Protein AF-A0A382WZ34-F1 (afdb_monomer_lite)

Organism: NCBI:txid408172

Radius of gyration: 30.24 Å; chains: 1; bounding box: 90×41×84 Å

pLDDT: mean 78.18, std 21.58, range [33.09, 97.75]

Secondary structure (DSSP, 8-state):
-HHHHHHHEETTEEPTTHHHHHHHHHHHHHHSGGGEEEHHHHHHHHHHTHHHHHHHHS----HHHHHHHHHHHB-STTEEE-SSHHHHHHHTT-STT-TTHHHHHHHHHHTTHHHIIIIIHHHHHHHHHHHHHHHHHH-HHHHHHHHHHHHHHHHHHS-HHHHHHTT--HHHHHHHHHHTTTSHHHHHHHHHHHHHS-----------------------S----------------TTTTSGGGSS--------

Structure (mmCIF, N/CA/C/O backbone):
data_AF-A0A382WZ34-F1
#
_entry.id   AF-A0A382WZ34-F1
#
loop_
_atom_site.group_PDB
_atom_site.id
_atom_site.type_symbol
_atom_site.label_atom_id
_atom_site.label_alt_id
_atom_site.label_comp_id
_atom_site.label_asym_id
_atom_site.label_entity_id
_atom_site.label_seq_id
_atom_site.pdbx_PDB_ins_code
_atom_site.Cartn_x
_atom_site.Cartn_y
_atom_site.Cartn_z
_atom_site.occupancy
_atom_site.B_iso_or_equiv
_atom_site.auth_seq_id
_atom_site.auth_comp_id
_atom_site.auth_asym_id
_atom_site.auth_atom_id
_atom_site.pdbx_PDB_model_num
ATOM 1 N N . ALA A 1 1 ? 8.277 16.993 -13.063 1.00 56.09 1 ALA A N 1
ATOM 2 C CA . ALA A 1 1 ? 8.976 15.915 -13.810 1.00 56.09 1 ALA A CA 1
ATOM 3 C C . ALA A 1 1 ? 10.419 15.639 -13.338 1.00 56.09 1 ALA A C 1
ATOM 5 O O . ALA A 1 1 ? 10.740 14.483 -13.099 1.00 56.09 1 ALA A O 1
ATOM 6 N N . LEU A 1 2 ? 11.274 16.654 -13.133 1.00 66.88 2 LEU A N 1
ATOM 7 C CA . LEU A 1 2 ? 12.707 16.453 -12.827 1.00 66.88 2 LEU A CA 1
ATOM 8 C C . LEU A 1 2 ? 13.030 15.771 -11.481 1.00 66.88 2 LEU A C 1
ATOM 10 O O . LEU A 1 2 ? 14.000 15.025 -11.417 1.00 66.88 2 LEU A O 1
ATOM 14 N N . ILE A 1 3 ? 12.252 16.006 -10.416 1.00 77.00 3 ILE A N 1
ATOM 15 C CA . ILE A 1 3 ? 12.569 15.468 -9.076 1.00 77.00 3 ILE A CA 1
ATOM 16 C C . ILE A 1 3 ? 12.360 13.951 -9.022 1.00 77.00 3 ILE A C 1
ATOM 18 O O . ILE A 1 3 ? 13.294 13.227 -8.699 1.00 77.00 3 ILE A O 1
ATOM 22 N N . LEU A 1 4 ? 11.179 13.467 -9.423 1.00 78.19 4 LEU A N 1
ATOM 23 C CA . LEU A 1 4 ? 10.891 12.032 -9.502 1.00 78.19 4 LEU A CA 1
ATOM 24 C C . LEU A 1 4 ? 11.877 11.293 -10.416 1.00 78.19 4 LEU A C 1
ATOM 26 O O . LEU A 1 4 ? 12.356 10.213 -10.088 1.00 78.19 4 LEU A O 1
ATOM 30 N N . GLN A 1 5 ? 12.228 11.895 -11.553 1.00 83.06 5 GLN A N 1
ATOM 31 C CA . GLN A 1 5 ? 13.215 11.304 -12.448 1.00 83.06 5 GLN A CA 1
ATOM 32 C C . GLN A 1 5 ? 14.586 11.189 -11.771 1.00 83.06 5 GLN A C 1
ATOM 34 O O . GLN A 1 5 ? 15.194 10.132 -11.842 1.00 83.06 5 GLN A O 1
ATOM 39 N N . ARG A 1 6 ? 15.058 12.231 -11.075 1.00 86.31 6 ARG A N 1
ATOM 40 C CA . ARG A 1 6 ? 16.334 12.203 -10.333 1.00 86.31 6 ARG A CA 1
ATOM 41 C C . ARG A 1 6 ? 16.322 11.261 -9.134 1.00 86.31 6 ARG A C 1
ATOM 43 O O . ARG A 1 6 ? 17.384 10.833 -8.691 1.00 86.31 6 ARG A O 1
ATOM 50 N N . LEU A 1 7 ? 15.148 10.963 -8.586 1.00 88.00 7 LEU A N 1
ATOM 51 C CA . LEU A 1 7 ? 14.992 9.984 -7.519 1.00 88.00 7 LEU A CA 1
ATOM 52 C C . LEU A 1 7 ? 15.287 8.574 -8.048 1.00 88.00 7 LEU A C 1
ATOM 54 O O . LEU A 1 7 ? 16.108 7.869 -7.466 1.00 88.00 7 LEU A O 1
ATOM 58 N N . LEU A 1 8 ? 14.695 8.220 -9.191 1.00 91.44 8 LEU A N 1
ATOM 59 C CA . LEU A 1 8 ? 14.727 6.867 -9.758 1.00 91.44 8 LEU A CA 1
ATOM 60 C C . LEU A 1 8 ? 15.892 6.620 -10.730 1.00 91.44 8 LEU A C 1
ATOM 62 O O . LEU A 1 8 ? 16.314 5.480 -10.916 1.00 91.44 8 LEU A O 1
ATOM 66 N N . LYS A 1 9 ? 16.402 7.673 -11.374 1.00 91.88 9 LYS A N 1
ATOM 67 C CA . LYS A 1 9 ? 17.366 7.601 -12.478 1.00 91.88 9 LYS A CA 1
ATOM 68 C C . LYS A 1 9 ? 18.618 8.423 -12.191 1.00 91.88 9 LYS A C 1
ATOM 70 O O . LYS A 1 9 ? 18.562 9.433 -11.487 1.00 91.88 9 LYS A O 1
ATOM 75 N N . ASP A 1 10 ? 19.727 7.993 -12.780 1.00 88.75 10 ASP A N 1
ATOM 76 C CA . ASP A 1 10 ? 20.961 8.760 -12.915 1.00 88.75 10 ASP A CA 1
ATOM 77 C C . ASP A 1 10 ? 21.264 8.945 -14.412 1.00 88.75 10 ASP A C 1
ATOM 79 O O . ASP A 1 10 ? 21.555 7.997 -15.148 1.00 88.75 10 ASP A O 1
ATOM 83 N N . GLY A 1 11 ? 21.059 10.171 -14.899 1.00 85.88 11 GLY A N 1
ATOM 84 C CA . GLY A 1 11 ? 21.022 10.465 -16.331 1.00 85.88 11 GLY A CA 1
ATOM 85 C C . GLY A 1 11 ? 19.940 9.650 -17.072 1.00 85.88 11 GLY A C 1
ATOM 86 O O . GLY A 1 11 ? 18.760 9.718 -16.701 1.00 85.88 11 GLY A O 1
ATOM 87 N N . PRO A 1 12 ? 20.291 8.912 -18.144 1.00 85.19 12 PRO A N 1
ATOM 88 C CA . PRO A 1 12 ? 19.337 8.089 -18.888 1.00 85.19 12 PRO A CA 1
ATOM 89 C C . PRO A 1 12 ? 19.004 6.756 -18.196 1.00 85.19 12 PRO A C 1
ATOM 91 O O . PRO A 1 12 ? 17.956 6.178 -18.497 1.00 85.19 12 PRO A O 1
ATOM 94 N N . ASN A 1 13 ? 19.844 6.293 -17.266 1.00 90.62 13 ASN A N 1
ATOM 95 C CA . ASN A 1 13 ? 19.775 4.953 -16.683 1.00 90.62 13 ASN A CA 1
ATOM 96 C C . ASN A 1 13 ? 19.047 4.955 -15.339 1.00 90.62 13 ASN A C 1
ATOM 98 O O . ASN A 1 13 ? 19.029 5.960 -14.630 1.00 90.62 13 ASN A O 1
ATOM 102 N N . TYR A 1 14 ? 18.451 3.825 -14.971 1.00 93.00 14 TYR A N 1
ATOM 103 C CA . TYR A 1 14 ? 17.882 3.650 -13.638 1.00 93.00 14 TYR A CA 1
ATOM 104 C C . TYR A 1 14 ? 18.981 3.422 -12.600 1.00 93.00 14 TYR A C 1
ATOM 106 O O . TYR A 1 14 ? 19.975 2.747 -12.865 1.00 93.00 14 TYR A O 1
ATOM 114 N N . LYS A 1 15 ? 18.786 3.985 -11.405 1.00 95.19 15 LYS A N 1
ATOM 115 C CA . LYS A 1 15 ? 19.541 3.560 -10.223 1.00 95.19 15 LYS A CA 1
ATOM 116 C C . LYS A 1 15 ? 19.136 2.124 -9.868 1.00 95.19 15 LYS A C 1
ATOM 118 O O . LYS A 1 15 ? 18.029 1.719 -10.229 1.00 95.19 15 LYS A O 1
ATOM 123 N N . PRO A 1 16 ? 19.958 1.382 -9.106 1.00 95.62 16 PRO A N 1
ATOM 124 C CA . PRO A 1 16 ? 19.538 0.098 -8.551 1.00 95.62 16 PRO A CA 1
ATOM 125 C C . PRO A 1 16 ? 18.189 0.226 -7.830 1.00 95.62 16 PRO A C 1
ATOM 127 O O . PRO A 1 16 ? 18.026 1.125 -6.998 1.00 95.62 16 PRO A O 1
ATOM 130 N N . GLY A 1 17 ? 17.224 -0.633 -8.164 1.00 95.25 17 GLY A N 1
ATOM 131 C CA . GLY A 1 17 ? 15.862 -0.620 -7.625 1.00 95.25 17 GLY A CA 1
ATOM 132 C C . GLY A 1 17 ? 14.986 0.540 -8.083 1.00 95.25 17 GLY A C 1
ATOM 133 O O . GLY A 1 17 ? 13.931 0.785 -7.494 1.00 95.25 17 GLY A O 1
ATOM 134 N N . GLY A 1 18 ? 15.413 1.295 -9.096 1.00 95.06 18 GLY A N 1
ATOM 135 C CA . GLY A 1 18 ? 14.671 2.431 -9.631 1.00 95.06 18 GLY A CA 1
ATOM 136 C C . GLY A 1 18 ? 13.429 2.021 -10.426 1.00 95.06 18 GLY A C 1
ATOM 137 O O . GLY A 1 18 ? 12.409 2.705 -10.331 1.00 95.06 18 GLY A O 1
ATOM 138 N N . LEU A 1 19 ? 13.474 0.908 -11.169 1.00 93.88 19 LEU A N 1
ATOM 139 C CA . LEU A 1 19 ? 12.293 0.374 -11.858 1.00 93.88 19 LEU A CA 1
ATOM 140 C C . LEU A 1 19 ? 11.350 -0.295 -10.860 1.00 93.88 19 LEU A C 1
ATOM 142 O O . LEU A 1 19 ? 10.141 -0.085 -10.935 1.00 93.88 19 LEU A O 1
ATOM 146 N N . HIS A 1 20 ? 11.896 -1.025 -9.886 1.00 95.06 20 HIS A N 1
ATOM 147 C CA . HIS A 1 20 ? 11.107 -1.620 -8.802 1.00 95.06 20 HIS A CA 1
ATOM 148 C C . HIS A 1 20 ? 10.366 -0.547 -7.986 1.00 95.06 20 HIS A C 1
ATOM 150 O O . HIS A 1 20 ? 9.156 -0.633 -7.766 1.00 95.06 20 HIS A O 1
ATOM 156 N N . SER A 1 21 ? 11.056 0.545 -7.646 1.00 94.88 21 SER A N 1
ATOM 157 C CA . SER A 1 21 ? 10.445 1.697 -6.972 1.00 94.88 21 SER A CA 1
ATOM 158 C C . SER A 1 21 ? 9.371 2.365 -7.837 1.00 94.88 21 SER A C 1
ATOM 160 O O . SER A 1 21 ? 8.323 2.740 -7.318 1.00 94.88 21 SER A O 1
ATOM 162 N N . LEU A 1 22 ? 9.584 2.480 -9.156 1.00 93.25 22 LEU A N 1
ATOM 163 C CA . LEU A 1 22 ? 8.565 2.990 -10.081 1.00 93.25 22 LEU A CA 1
ATOM 164 C C . LEU A 1 22 ? 7.312 2.107 -10.081 1.00 93.25 22 LEU A C 1
ATOM 166 O O . LEU A 1 22 ? 6.201 2.634 -10.067 1.00 93.25 22 LEU A O 1
ATOM 170 N N . ALA A 1 23 ? 7.478 0.784 -10.061 1.00 92.56 23 ALA A N 1
ATOM 171 C CA . ALA A 1 23 ? 6.361 -0.146 -9.976 1.00 92.56 23 ALA A CA 1
ATOM 172 C C . ALA A 1 23 ? 5.567 0.047 -8.680 1.00 92.56 23 ALA A C 1
ATOM 174 O O . ALA A 1 23 ? 4.348 0.156 -8.743 1.00 92.56 23 ALA A O 1
ATOM 175 N N . CYS A 1 24 ? 6.233 0.203 -7.535 1.00 93.56 24 CYS A N 1
ATOM 176 C CA . CYS A 1 24 ? 5.561 0.512 -6.269 1.00 93.56 24 CYS A CA 1
ATOM 177 C C . CYS A 1 24 ? 4.797 1.848 -6.332 1.00 93.56 24 CYS A C 1
ATOM 179 O O . CYS A 1 24 ? 3.682 1.966 -5.833 1.00 93.56 24 CYS A O 1
ATOM 181 N N . MET A 1 25 ? 5.332 2.863 -7.010 1.00 92.25 25 MET A N 1
ATOM 182 C CA . MET A 1 25 ? 4.613 4.131 -7.173 1.00 92.25 25 MET A CA 1
ATOM 183 C C . MET A 1 25 ? 3.370 3.991 -8.062 1.00 92.25 25 MET A C 1
ATOM 185 O O . MET A 1 25 ? 2.367 4.663 -7.823 1.00 92.25 25 MET A O 1
ATOM 189 N N . ILE A 1 26 ? 3.399 3.099 -9.056 1.00 90.69 26 ILE A N 1
ATOM 190 C CA . ILE A 1 26 ? 2.214 2.761 -9.856 1.00 90.69 26 ILE A CA 1
ATOM 191 C C . ILE A 1 26 ? 1.139 2.108 -8.971 1.00 90.69 26 ILE A C 1
ATOM 193 O O . ILE A 1 26 ? -0.022 2.494 -9.088 1.00 90.69 26 ILE A O 1
ATOM 197 N N . PHE A 1 27 ? 1.505 1.220 -8.033 1.00 89.56 27 PHE A N 1
ATOM 198 C CA . PHE A 1 27 ? 0.566 0.664 -7.042 1.00 89.56 27 PHE A CA 1
ATOM 199 C C . PHE A 1 27 ? -0.185 1.766 -6.300 1.00 89.56 27 PHE A C 1
ATOM 201 O O . PHE A 1 27 ? -1.415 1.792 -6.288 1.00 89.56 27 PHE A O 1
ATOM 208 N N . LEU A 1 28 ? 0.564 2.707 -5.723 1.00 90.44 28 LEU A N 1
ATOM 209 C CA . LEU A 1 28 ? -0.018 3.811 -4.967 1.00 90.44 28 LEU A CA 1
ATOM 210 C C . LEU A 1 28 ? -0.934 4.681 -5.836 1.00 90.44 28 LEU A C 1
ATOM 212 O O . LEU A 1 28 ? -1.983 5.112 -5.374 1.00 90.44 28 LEU A O 1
ATOM 216 N N . SER A 1 29 ? -0.542 4.943 -7.084 1.00 89.50 29 SER A N 1
ATOM 217 C CA . SER A 1 29 ? -1.283 5.802 -8.015 1.00 89.50 29 SER A CA 1
ATOM 218 C C . SER A 1 29 ? -2.589 5.181 -8.513 1.00 89.50 29 SER A C 1
ATOM 220 O O . SER A 1 29 ? -3.595 5.883 -8.637 1.00 89.50 29 SER A O 1
ATOM 222 N N . ASP A 1 30 ? -2.565 3.891 -8.843 1.00 87.81 30 ASP A N 1
ATOM 223 C CA . ASP A 1 30 ? -3.621 3.269 -9.647 1.00 87.81 30 ASP A CA 1
ATOM 224 C C . ASP A 1 30 ? -4.522 2.343 -8.829 1.00 87.81 30 ASP A C 1
ATOM 226 O O . ASP A 1 30 ? -5.675 2.131 -9.197 1.00 87.81 30 ASP A O 1
ATOM 230 N N . TYR A 1 31 ? -4.026 1.818 -7.704 1.00 88.00 31 TYR A N 1
ATOM 231 C CA . TYR A 1 31 ? -4.709 0.772 -6.940 1.00 88.00 31 TYR A CA 1
ATOM 232 C C . TYR A 1 31 ? -5.104 1.188 -5.522 1.00 88.00 31 TYR A C 1
ATOM 234 O O . TYR A 1 31 ? -5.834 0.434 -4.864 1.00 88.00 31 TYR A O 1
ATOM 242 N N . MET A 1 32 ? -4.659 2.363 -5.064 1.00 89.94 32 MET A N 1
ATOM 243 C CA . MET A 1 32 ? -5.012 2.931 -3.762 1.00 89.94 32 MET A CA 1
ATOM 244 C C . MET A 1 32 ? -5.884 4.177 -3.937 1.00 89.94 32 MET A C 1
ATOM 246 O O . MET A 1 32 ? -5.547 5.106 -4.673 1.00 89.94 32 MET A O 1
ATOM 250 N N . ARG A 1 33 ? -7.017 4.214 -3.231 1.00 87.12 33 ARG A N 1
ATOM 251 C CA . ARG A 1 33 ? -7.906 5.379 -3.176 1.00 87.12 33 ARG A CA 1
ATOM 252 C C . ARG A 1 33 ? -7.170 6.568 -2.574 1.00 87.12 33 ARG A C 1
ATOM 254 O O . ARG A 1 33 ? -6.338 6.415 -1.682 1.00 87.12 33 ARG A O 1
ATOM 261 N N . ASP A 1 34 ? -7.466 7.750 -3.103 1.00 84.31 34 ASP A N 1
ATOM 262 C CA . ASP A 1 34 ? -6.800 9.022 -2.787 1.00 84.31 34 ASP A CA 1
ATOM 263 C C . ASP A 1 34 ? -5.273 8.994 -2.924 1.00 84.31 34 ASP A C 1
ATOM 265 O O . ASP A 1 34 ? -4.591 9.899 -2.448 1.00 84.31 34 ASP A O 1
ATOM 269 N N . ARG A 1 35 ? -4.725 7.969 -3.593 1.00 88.31 35 ARG A N 1
ATOM 270 C CA . ARG A 1 35 ? -3.293 7.806 -3.843 1.00 88.31 35 ARG A CA 1
ATOM 271 C C . ARG A 1 35 ? -2.468 7.838 -2.545 1.00 88.31 35 ARG A C 1
ATOM 273 O O . ARG A 1 35 ? -1.367 8.395 -2.507 1.00 88.31 35 ARG A O 1
ATOM 280 N N . ARG A 1 36 ? -3.033 7.274 -1.468 1.00 89.06 36 ARG A N 1
ATOM 281 C CA . ARG A 1 36 ? -2.459 7.224 -0.114 1.00 89.06 36 ARG A CA 1
ATOM 282 C C . ARG A 1 36 ? -2.613 5.842 0.511 1.00 89.06 36 ARG A C 1
ATOM 284 O O . ARG A 1 36 ? -3.627 5.172 0.320 1.00 89.06 36 ARG A O 1
ATOM 291 N N . CYS A 1 37 ? -1.627 5.435 1.303 1.00 92.12 37 CYS A N 1
ATOM 292 C CA . CYS A 1 37 ? -1.703 4.213 2.101 1.00 92.12 37 CYS A CA 1
ATOM 293 C C . CYS A 1 37 ? -0.756 4.249 3.303 1.00 92.12 37 CYS A C 1
ATOM 295 O O . CYS A 1 37 ? 0.115 5.113 3.395 1.00 92.12 37 CYS A O 1
ATOM 297 N N . SER A 1 38 ? -0.896 3.296 4.220 1.00 93.69 38 SER A N 1
ATOM 298 C CA . SER A 1 38 ? 0.076 3.094 5.291 1.00 93.69 38 SER A CA 1
ATOM 299 C C . SER A 1 38 ? 1.439 2.696 4.714 1.00 93.69 38 SER A C 1
ATOM 301 O O . SER A 1 38 ? 1.531 1.970 3.718 1.00 93.69 38 SER A O 1
ATOM 303 N N . GLU A 1 39 ? 2.517 3.147 5.358 1.00 93.00 39 GLU A N 1
ATOM 304 C CA . GLU A 1 39 ? 3.878 2.757 4.973 1.00 93.00 39 GLU A CA 1
ATOM 305 C C . GLU A 1 39 ? 4.067 1.234 5.061 1.00 93.00 39 GLU A C 1
ATOM 307 O O . GLU A 1 39 ? 4.743 0.644 4.221 1.00 93.00 39 GLU A O 1
ATOM 312 N N . MET A 1 40 ? 3.429 0.582 6.042 1.00 93.62 40 MET A N 1
ATOM 313 C CA . MET A 1 40 ? 3.523 -0.869 6.228 1.00 93.62 40 MET A CA 1
ATOM 314 C C . MET A 1 40 ? 2.986 -1.642 5.025 1.00 93.62 40 MET A C 1
ATOM 316 O O . MET A 1 40 ? 3.653 -2.549 4.531 1.00 93.62 40 MET A O 1
ATOM 320 N N . LEU A 1 41 ? 1.804 -1.263 4.530 1.00 95.31 41 LEU A N 1
ATOM 321 C CA . LEU A 1 41 ? 1.203 -1.913 3.369 1.00 95.31 41 LEU A CA 1
ATOM 322 C C . LEU A 1 41 ? 2.045 -1.694 2.115 1.00 95.31 41 LEU A C 1
ATOM 324 O O . LEU A 1 41 ? 2.220 -2.607 1.316 1.00 95.31 41 LEU A O 1
ATOM 328 N N . TYR A 1 42 ? 2.607 -0.499 1.966 1.00 94.62 42 TYR A N 1
ATOM 329 C CA . TYR A 1 42 ? 3.456 -0.191 0.827 1.00 94.62 42 TYR A CA 1
ATOM 330 C C . TYR A 1 42 ? 4.774 -0.969 0.828 1.00 94.62 42 TYR A C 1
ATOM 332 O O . TYR A 1 42 ? 5.197 -1.457 -0.216 1.00 94.62 42 TYR A O 1
ATOM 340 N N . ARG A 1 43 ? 5.412 -1.115 1.996 1.00 94.88 43 ARG A N 1
ATOM 341 C CA . ARG A 1 43 ? 6.606 -1.958 2.157 1.00 94.88 43 ARG A CA 1
ATOM 342 C C . ARG A 1 43 ? 6.290 -3.418 1.870 1.00 94.88 43 ARG A C 1
ATOM 344 O O . ARG A 1 43 ? 6.976 -4.018 1.059 1.00 94.88 43 ARG A O 1
ATOM 351 N N . SER A 1 44 ? 5.207 -3.940 2.447 1.00 96.00 44 SER A N 1
ATOM 352 C CA . SER A 1 44 ? 4.787 -5.316 2.180 1.00 96.00 44 SER A CA 1
ATOM 353 C C . SER A 1 44 ? 4.534 -5.538 0.692 1.00 96.00 44 SER A C 1
ATOM 355 O O . SER A 1 44 ? 5.009 -6.519 0.143 1.00 96.00 44 SER A O 1
ATOM 357 N N . PHE A 1 45 ? 3.864 -4.606 0.008 1.00 94.81 45 PHE A N 1
ATOM 358 C CA . PHE A 1 45 ? 3.665 -4.696 -1.438 1.00 94.81 45 PHE A CA 1
ATOM 359 C C . PHE A 1 45 ? 4.987 -4.736 -2.215 1.00 94.81 45 PHE A C 1
ATOM 361 O O . PHE A 1 45 ? 5.139 -5.528 -3.142 1.00 94.81 45 PHE A O 1
ATOM 368 N N . ALA A 1 46 ? 5.942 -3.888 -1.836 1.00 95.19 46 ALA A N 1
ATOM 369 C CA . ALA A 1 46 ? 7.255 -3.833 -2.461 1.00 95.19 46 ALA A CA 1
ATOM 370 C C . ALA A 1 46 ? 8.016 -5.166 -2.339 1.00 95.19 46 ALA A C 1
ATOM 372 O O . ALA A 1 46 ? 8.713 -5.549 -3.282 1.00 95.19 46 ALA A O 1
ATOM 373 N N . ASP A 1 47 ? 7.848 -5.861 -1.214 1.00 95.50 47 ASP A N 1
ATOM 374 C CA . ASP A 1 47 ? 8.446 -7.171 -0.960 1.00 95.50 47 ASP A CA 1
ATOM 375 C C . ASP A 1 47 ? 7.723 -8.274 -1.764 1.00 95.50 47 ASP A C 1
ATOM 377 O O . ASP A 1 47 ? 8.375 -9.071 -2.434 1.00 95.50 47 ASP A O 1
ATOM 381 N N . GLU A 1 48 ? 6.382 -8.267 -1.811 1.00 94.19 48 GLU A N 1
ATOM 382 C CA . GLU A 1 48 ? 5.586 -9.268 -2.552 1.00 94.19 48 GLU A CA 1
ATOM 383 C C . GLU A 1 48 ? 5.878 -9.293 -4.061 1.00 94.19 48 GLU A C 1
ATOM 385 O O . GLU A 1 48 ? 5.824 -10.344 -4.701 1.00 94.19 48 GLU A O 1
ATOM 390 N N . ILE A 1 49 ? 6.183 -8.140 -4.665 1.00 92.94 49 ILE A N 1
ATOM 391 C CA . ILE A 1 49 ? 6.473 -8.082 -6.103 1.00 92.94 49 ILE A CA 1
ATOM 392 C C . ILE A 1 49 ? 7.918 -8.457 -6.450 1.00 92.94 49 ILE A C 1
ATOM 394 O O . ILE A 1 49 ? 8.213 -8.646 -7.630 1.00 92.94 49 ILE A O 1
ATOM 398 N N . GLU A 1 50 ? 8.829 -8.518 -5.473 1.00 93.56 50 GLU A N 1
ATOM 399 C CA . GLU A 1 50 ? 10.277 -8.490 -5.710 1.00 93.56 50 GLU A CA 1
ATOM 400 C C . GLU A 1 50 ? 10.765 -9.623 -6.621 1.00 93.56 50 GLU A C 1
ATOM 402 O O . GLU A 1 50 ? 11.448 -9.355 -7.612 1.00 93.56 50 GLU A O 1
ATOM 407 N N . GLU A 1 51 ? 10.403 -10.871 -6.317 1.00 92.81 51 GLU A N 1
ATOM 408 C CA . GLU A 1 51 ? 10.901 -12.050 -7.038 1.00 92.81 51 GLU A CA 1
ATOM 409 C C . GLU A 1 51 ? 10.514 -12.012 -8.523 1.00 92.81 51 GLU A C 1
ATOM 411 O O . GLU A 1 51 ? 11.344 -12.182 -9.423 1.00 92.81 51 GLU A O 1
ATOM 416 N N . ASP A 1 52 ? 9.243 -11.731 -8.799 1.00 90.81 52 ASP A N 1
ATOM 417 C CA . ASP A 1 52 ? 8.747 -11.637 -10.164 1.00 90.81 52 ASP A CA 1
ATOM 418 C C . ASP A 1 52 ? 9.268 -10.398 -10.887 1.00 90.81 52 ASP A C 1
ATOM 420 O O . ASP A 1 52 ? 9.520 -10.453 -12.094 1.00 90.81 52 ASP A O 1
ATOM 424 N N . PHE A 1 53 ? 9.444 -9.287 -10.171 1.00 92.50 53 PHE A N 1
ATOM 425 C CA . PHE A 1 53 ? 9.984 -8.068 -10.756 1.00 92.50 53 PHE A CA 1
ATOM 426 C C . PHE A 1 53 ? 11.439 -8.272 -11.186 1.00 92.50 53 PHE A C 1
ATOM 428 O O . PHE A 1 53 ? 11.780 -7.952 -12.326 1.00 92.50 53 PHE A O 1
ATOM 435 N N . ALA A 1 54 ? 12.249 -8.926 -10.348 1.00 93.94 54 ALA A N 1
ATOM 436 C CA . ALA A 1 54 ? 13.615 -9.322 -10.680 1.00 93.94 54 ALA A CA 1
ATOM 437 C C . ALA A 1 54 ? 13.658 -10.228 -11.915 1.00 93.94 54 ALA A C 1
ATOM 439 O O . ALA A 1 54 ? 14.451 -10.005 -12.826 1.00 93.94 54 ALA A O 1
ATOM 440 N N . ARG A 1 55 ? 12.749 -11.203 -12.009 1.00 92.19 55 ARG A N 1
ATOM 441 C CA . ARG A 1 55 ? 12.676 -12.117 -13.157 1.00 92.19 55 ARG A CA 1
ATOM 442 C C . ARG A 1 55 ? 12.292 -11.426 -14.471 1.00 92.19 55 ARG A C 1
ATOM 444 O O . ARG A 1 55 ? 12.754 -11.841 -15.531 1.00 92.19 55 ARG A O 1
ATOM 451 N N . ILE A 1 56 ? 11.406 -10.429 -14.432 1.00 90.81 56 ILE A N 1
ATOM 452 C CA . ILE A 1 56 ? 10.842 -9.793 -15.639 1.00 90.81 56 ILE A CA 1
ATOM 453 C C . ILE A 1 56 ? 11.670 -8.586 -16.100 1.00 90.81 56 ILE A C 1
ATOM 455 O O . ILE A 1 56 ? 11.769 -8.339 -17.307 1.00 90.81 56 ILE A O 1
ATOM 459 N N . PHE A 1 57 ? 12.224 -7.826 -15.155 1.00 91.25 57 PHE A N 1
ATOM 460 C CA . PHE A 1 57 ? 12.872 -6.538 -15.406 1.00 91.25 57 PHE A CA 1
ATOM 461 C C . PHE A 1 57 ? 14.364 -6.510 -15.072 1.00 91.25 57 PHE A C 1
ATOM 463 O O . PHE A 1 57 ? 14.991 -5.491 -15.347 1.00 91.25 57 PHE A O 1
ATOM 470 N N . ASP A 1 58 ? 14.924 -7.592 -14.517 1.00 93.81 58 ASP A N 1
ATOM 471 C CA . ASP A 1 58 ? 16.314 -7.646 -14.035 1.00 93.81 58 ASP A CA 1
ATOM 472 C C . ASP A 1 58 ? 16.640 -6.501 -13.054 1.00 93.81 58 ASP A C 1
ATOM 474 O O . ASP A 1 58 ? 17.742 -5.960 -13.007 1.00 93.81 58 ASP A O 1
ATOM 478 N N . ASP A 1 59 ? 15.637 -6.100 -12.268 1.00 94.62 59 ASP A N 1
ATOM 479 C CA . ASP A 1 59 ? 15.755 -5.098 -11.213 1.00 94.62 59 ASP A CA 1
ATOM 480 C C . ASP A 1 59 ? 15.028 -5.592 -9.965 1.00 94.62 59 ASP A C 1
ATOM 482 O O . ASP A 1 59 ? 14.013 -6.280 -10.046 1.00 94.62 59 ASP A O 1
ATOM 486 N N . LYS A 1 60 ? 15.541 -5.238 -8.794 1.00 94.75 60 LYS A N 1
ATOM 487 C CA . LYS A 1 60 ? 14.988 -5.656 -7.502 1.00 94.75 60 LYS A CA 1
ATOM 488 C C . LYS A 1 60 ? 15.024 -4.508 -6.519 1.00 94.75 60 LYS A C 1
ATOM 490 O O . LYS A 1 60 ? 15.665 -3.490 -6.781 1.00 94.75 60 LYS A O 1
ATOM 495 N N . GLN A 1 61 ? 14.375 -4.669 -5.375 1.00 94.75 61 GLN A N 1
ATOM 496 C CA . GLN A 1 61 ? 14.356 -3.612 -4.380 1.00 94.75 61 GLN A CA 1
ATOM 497 C C . GLN A 1 61 ? 15.792 -3.227 -3.978 1.00 94.75 61 GLN A C 1
ATOM 499 O O . GLN A 1 61 ? 16.663 -4.063 -3.728 1.00 94.75 61 GLN A O 1
ATOM 504 N N . ASN A 1 62 ? 16.056 -1.922 -3.916 1.00 96.00 62 ASN A N 1
ATOM 505 C CA . ASN A 1 62 ? 17.289 -1.389 -3.354 1.00 96.00 62 ASN A CA 1
ATOM 506 C C . ASN A 1 62 ? 16.947 -0.522 -2.151 1.00 96.00 62 ASN A C 1
ATOM 508 O O . ASN A 1 62 ? 16.263 0.487 -2.293 1.00 96.00 62 ASN A O 1
ATOM 512 N N . HIS A 1 63 ? 17.480 -0.872 -0.982 1.00 92.50 63 HIS A N 1
ATOM 513 C CA . HIS A 1 63 ? 17.148 -0.201 0.274 1.00 92.50 63 HIS A CA 1
ATOM 514 C C . HIS A 1 63 ? 17.391 1.321 0.253 1.00 92.50 63 HIS A C 1
ATOM 516 O O . HIS A 1 63 ? 16.607 2.078 0.822 1.00 92.50 63 HIS A O 1
ATOM 522 N N . SER A 1 64 ? 18.456 1.796 -0.406 1.00 93.25 64 SER A N 1
ATOM 523 C CA . SER A 1 64 ? 18.764 3.232 -0.482 1.00 93.25 64 SER A CA 1
ATOM 524 C C . SER A 1 64 ? 17.757 3.970 -1.365 1.00 93.25 64 SER A C 1
ATOM 526 O O . SER A 1 64 ? 17.107 4.910 -0.908 1.00 93.25 64 SER A O 1
ATOM 528 N N . THR A 1 65 ? 17.575 3.505 -2.604 1.00 93.69 65 THR A N 1
ATOM 529 C CA . THR A 1 65 ? 16.627 4.097 -3.562 1.00 93.69 65 THR A CA 1
ATOM 530 C C . THR A 1 65 ? 15.198 4.045 -3.028 1.00 93.69 65 THR A C 1
ATOM 532 O O . THR A 1 65 ? 14.482 5.045 -3.067 1.00 93.69 65 THR A O 1
ATOM 535 N N . PHE A 1 66 ? 14.804 2.901 -2.467 1.00 93.06 66 PHE A N 1
ATOM 536 C CA . PHE A 1 66 ? 13.464 2.686 -1.948 1.00 93.06 66 PHE A CA 1
ATOM 537 C C . PHE A 1 66 ? 13.175 3.599 -0.754 1.00 93.06 66 PHE A C 1
ATOM 539 O O . PHE A 1 66 ? 12.153 4.274 -0.747 1.00 93.06 66 PHE A O 1
ATOM 546 N N . ASN A 1 67 ? 14.087 3.729 0.216 1.00 91.69 67 ASN A N 1
ATOM 547 C CA . ASN A 1 67 ? 13.859 4.633 1.348 1.00 91.69 67 ASN A CA 1
ATOM 548 C C . ASN A 1 67 ? 13.891 6.113 0.955 1.00 91.69 67 ASN A C 1
ATOM 550 O O . ASN A 1 67 ? 13.122 6.889 1.511 1.00 91.69 67 ASN A O 1
ATOM 554 N N . GLN A 1 68 ? 14.721 6.522 -0.011 1.00 90.75 68 GLN A N 1
ATOM 555 C CA . GLN A 1 68 ? 14.639 7.884 -0.558 1.00 90.75 68 GLN A CA 1
ATOM 556 C C . GLN A 1 68 ? 13.267 8.141 -1.189 1.00 90.75 68 GLN A C 1
ATOM 558 O O . GLN A 1 68 ? 12.721 9.235 -1.065 1.00 90.75 68 GLN A O 1
ATOM 563 N N . MET A 1 69 ? 12.704 7.126 -1.848 1.00 90.88 69 MET A N 1
ATOM 564 C CA . MET A 1 69 ? 11.367 7.197 -2.415 1.00 90.88 69 MET A CA 1
ATOM 565 C C . MET A 1 69 ? 10.284 7.237 -1.339 1.00 90.88 69 MET A C 1
ATOM 567 O O . MET A 1 69 ? 9.394 8.074 -1.444 1.00 90.88 69 MET A O 1
ATOM 571 N N . ILE A 1 70 ? 10.404 6.449 -0.268 1.00 90.62 70 ILE A N 1
ATOM 572 C CA . ILE A 1 70 ? 9.522 6.568 0.898 1.00 90.62 70 ILE A CA 1
ATOM 573 C C . ILE A 1 70 ? 9.581 7.985 1.451 1.00 90.62 70 ILE A C 1
ATOM 575 O O . ILE A 1 70 ? 8.536 8.599 1.539 1.00 90.62 70 ILE A O 1
ATOM 579 N N . VAL A 1 71 ? 10.765 8.547 1.715 1.00 89.00 71 VAL A N 1
ATOM 580 C CA . VAL A 1 71 ? 10.912 9.926 2.224 1.00 89.00 71 VAL A CA 1
ATOM 581 C C . VAL A 1 71 ? 10.255 10.950 1.298 1.00 89.00 71 VAL A C 1
ATOM 583 O O . VAL A 1 71 ? 9.659 11.915 1.763 1.00 89.00 71 VAL A O 1
ATOM 586 N N . TYR A 1 72 ? 10.343 10.741 -0.015 1.00 88.06 72 TYR A N 1
ATOM 587 C CA . TYR A 1 72 ? 9.681 11.595 -0.995 1.00 88.06 72 TYR A CA 1
ATOM 588 C C . TYR A 1 72 ? 8.146 11.477 -0.965 1.00 88.06 72 TYR A C 1
ATOM 590 O O . TYR A 1 72 ? 7.454 12.467 -1.200 1.00 88.06 72 TYR A O 1
ATOM 598 N N . LEU A 1 73 ? 7.622 10.280 -0.694 1.00 87.88 73 LEU A N 1
ATOM 599 C CA . LEU A 1 73 ? 6.191 10.000 -0.550 1.00 87.88 73 LEU A CA 1
ATOM 600 C C . LEU A 1 73 ? 5.676 10.181 0.885 1.00 87.88 73 LEU A C 1
ATOM 602 O O . LEU A 1 73 ? 4.476 10.083 1.122 1.00 87.88 73 LEU A O 1
ATOM 606 N N . SER A 1 74 ? 6.549 10.368 1.870 1.00 79.75 74 SER A N 1
ATOM 607 C CA . SER A 1 74 ? 6.151 10.458 3.268 1.00 79.75 74 SER A CA 1
ATOM 608 C C . SER A 1 74 ? 5.278 11.692 3.454 1.00 79.75 74 SER A C 1
ATOM 610 O O . SER A 1 74 ? 5.697 12.817 3.182 1.00 79.75 74 SER A O 1
ATOM 612 N N . GLY A 1 75 ? 4.044 11.461 3.903 1.00 68.06 75 GLY A N 1
ATOM 613 C CA . GLY A 1 75 ? 3.133 12.511 4.329 1.00 68.06 75 GLY A CA 1
ATOM 614 C C . GLY A 1 75 ? 3.234 12.735 5.836 1.00 68.06 75 GLY A C 1
ATOM 615 O O . GLY A 1 75 ? 4.298 12.617 6.441 1.00 68.06 75 GLY A O 1
ATOM 616 N N . GLU A 1 76 ? 2.101 13.035 6.464 1.00 65.31 76 GLU A N 1
ATOM 617 C CA . GLU A 1 76 ? 2.005 13.132 7.920 1.00 65.31 76 GLU A CA 1
ATOM 618 C C . GLU A 1 76 ? 1.952 11.739 8.575 1.00 65.31 76 GLU A C 1
ATOM 620 O O . GLU A 1 76 ? 1.111 10.898 8.234 1.00 65.31 76 GLU A O 1
ATOM 625 N N . GLY A 1 77 ? 2.830 11.507 9.556 1.00 75.25 77 GLY A N 1
ATOM 626 C CA . GLY A 1 77 ? 2.834 10.303 10.388 1.00 75.25 77 GLY A CA 1
ATOM 627 C C . GLY A 1 77 ? 3.282 9.039 9.647 1.00 75.25 77 GLY A C 1
ATOM 628 O O . GLY A 1 77 ? 4.325 9.016 9.007 1.00 75.25 77 GLY A O 1
ATOM 629 N N . THR A 1 78 ? 2.501 7.964 9.769 1.00 82.94 78 THR A N 1
ATOM 630 C CA . THR A 1 78 ? 2.791 6.620 9.223 1.00 82.94 78 THR A CA 1
ATOM 631 C C . THR A 1 78 ? 2.138 6.368 7.857 1.00 82.94 78 THR A C 1
ATOM 633 O O . THR A 1 78 ? 2.031 5.224 7.406 1.00 82.94 78 THR A O 1
ATOM 636 N N . THR A 1 79 ? 1.645 7.430 7.213 1.00 88.12 79 THR A N 1
ATOM 637 C CA . THR A 1 79 ? 0.972 7.384 5.910 1.00 88.12 79 THR A CA 1
ATOM 638 C C . THR A 1 79 ? 1.893 7.926 4.825 1.00 88.12 79 THR A C 1
ATOM 640 O O . THR A 1 79 ? 2.525 8.969 4.992 1.00 88.12 79 THR A O 1
ATOM 643 N N . ILE A 1 80 ? 1.902 7.263 3.675 1.00 90.25 80 ILE A N 1
ATOM 644 C CA . ILE A 1 80 ? 2.555 7.742 2.461 1.00 90.25 80 ILE A CA 1
ATOM 645 C C . ILE A 1 80 ? 1.516 8.202 1.429 1.00 90.25 80 ILE A C 1
ATOM 647 O O . ILE A 1 80 ? 0.372 7.740 1.418 1.00 90.25 80 ILE A O 1
ATOM 651 N N . GLY A 1 81 ? 1.914 9.126 0.563 1.00 88.56 81 GLY A N 1
ATOM 652 C CA . GLY A 1 81 ? 1.102 9.713 -0.496 1.00 88.56 81 GLY A CA 1
ATOM 653 C C . GLY A 1 81 ? 1.944 10.564 -1.440 1.00 88.56 81 GLY A C 1
ATOM 654 O O . GLY A 1 81 ? 3.062 10.954 -1.116 1.00 88.56 81 GLY A O 1
ATOM 655 N N . PHE A 1 82 ? 1.425 10.892 -2.621 1.00 85.69 82 PHE A N 1
ATOM 656 C CA . PHE A 1 82 ? 2.149 11.821 -3.491 1.00 85.69 82 PHE A CA 1
ATOM 657 C C . PHE A 1 82 ? 2.136 13.234 -2.894 1.00 85.69 82 PHE A C 1
ATOM 659 O O . PHE A 1 82 ? 1.059 13.744 -2.591 1.00 85.69 82 PHE A O 1
ATOM 666 N N . PRO A 1 83 ? 3.291 13.920 -2.796 1.00 77.94 83 PRO A N 1
ATOM 667 C CA . PRO A 1 83 ? 3.342 15.283 -2.261 1.00 77.94 83 PRO A CA 1
ATOM 668 C C . PRO A 1 83 ? 2.613 16.302 -3.154 1.00 77.94 83 PRO A C 1
ATOM 670 O O . PRO A 1 83 ? 2.232 17.375 -2.694 1.00 77.94 83 PRO A O 1
ATOM 673 N N . HIS A 1 84 ? 2.412 15.975 -4.437 1.00 74.44 84 HIS A N 1
ATOM 674 C CA . HIS A 1 84 ? 1.631 16.772 -5.382 1.00 74.44 84 HIS A CA 1
ATOM 675 C C . HIS A 1 84 ? 0.841 15.856 -6.326 1.00 74.44 84 HIS A C 1
ATOM 677 O O . HIS A 1 84 ? 1.433 14.953 -6.925 1.00 74.44 84 HIS A O 1
ATOM 683 N N . ASP A 1 85 ? -0.447 16.151 -6.545 1.00 68.50 85 ASP A N 1
ATOM 684 C CA . ASP A 1 85 ? -1.352 15.359 -7.404 1.00 68.50 85 ASP A CA 1
ATOM 685 C C . ASP A 1 85 ? -0.827 15.163 -8.828 1.00 68.50 85 ASP A C 1
ATOM 687 O O . ASP A 1 85 ? -0.990 14.101 -9.428 1.00 68.50 85 ASP A O 1
ATOM 691 N N . THR A 1 86 ? -0.087 16.156 -9.323 1.00 68.12 86 THR A N 1
ATOM 692 C CA . THR A 1 86 ? 0.542 16.133 -10.650 1.00 68.12 86 THR A CA 1
ATOM 693 C C . THR A 1 86 ? 1.457 14.927 -10.887 1.00 68.12 86 THR A C 1
ATOM 695 O O . THR A 1 86 ? 1.682 14.557 -12.037 1.00 68.12 86 THR A O 1
ATOM 698 N N . TRP A 1 87 ? 1.995 14.285 -9.843 1.00 75.44 87 TRP A N 1
ATOM 699 C CA . TRP A 1 87 ? 2.844 13.100 -10.004 1.00 75.44 87 TRP A CA 1
ATOM 700 C C . TRP A 1 87 ? 2.061 11.823 -10.231 1.00 75.44 87 TRP A C 1
ATOM 702 O O . TRP A 1 87 ? 2.459 11.017 -11.070 1.00 75.44 87 TRP A O 1
ATOM 712 N N . ALA A 1 88 ? 0.939 11.664 -9.543 1.00 69.12 88 ALA A N 1
ATOM 713 C CA . ALA A 1 88 ? 0.036 10.568 -9.834 1.00 69.12 88 ALA A CA 1
ATOM 714 C C . ALA A 1 88 ? -0.561 10.728 -11.239 1.00 69.12 88 ALA A C 1
ATOM 716 O O . ALA A 1 88 ? -0.614 9.760 -11.989 1.00 69.12 88 ALA A O 1
ATOM 717 N N . ASP A 1 89 ? -0.858 11.956 -11.676 1.00 75.50 89 ASP A N 1
ATOM 718 C CA . ASP A 1 89 ? -1.305 12.196 -13.053 1.00 75.50 89 ASP A CA 1
ATOM 719 C C . ASP A 1 89 ? -0.228 11.791 -14.078 1.00 75.50 89 ASP A C 1
ATOM 721 O O . ASP A 1 89 ? -0.536 11.165 -15.095 1.00 75.50 89 ASP A O 1
ATOM 725 N N . VAL A 1 90 ? 1.048 12.092 -13.800 1.00 72.00 90 VAL A N 1
ATOM 726 C CA . VAL A 1 90 ? 2.191 11.643 -14.615 1.00 72.00 90 VAL A CA 1
ATOM 727 C C . VAL A 1 90 ? 2.265 10.113 -14.660 1.00 72.00 90 VAL A C 1
ATOM 729 O O . VAL A 1 90 ? 2.434 9.550 -15.742 1.00 72.00 90 VAL A O 1
ATOM 732 N N . LEU A 1 91 ? 2.099 9.423 -13.530 1.00 79.00 91 LEU A N 1
ATOM 733 C CA . LEU A 1 91 ? 2.104 7.954 -13.473 1.00 79.00 91 LEU A CA 1
ATOM 734 C C . LEU A 1 91 ? 0.899 7.323 -14.189 1.00 79.00 91 LEU A C 1
ATOM 736 O O . LEU A 1 91 ? 1.025 6.266 -14.807 1.00 79.00 91 LEU A O 1
ATOM 740 N N . GLN A 1 92 ? -0.234 8.021 -14.225 1.00 74.19 92 GLN A N 1
ATOM 741 C CA . GLN A 1 92 ? -1.416 7.640 -15.003 1.00 74.19 92 GLN A CA 1
ATOM 742 C C . GLN A 1 92 ? -1.271 7.937 -16.508 1.00 74.19 92 GLN A C 1
ATOM 744 O O . GLN A 1 92 ? -2.153 7.614 -17.299 1.00 74.19 92 GLN A O 1
ATOM 749 N N . GLY A 1 93 ? -0.132 8.491 -16.941 1.00 67.88 93 GLY A N 1
ATOM 750 C CA . GLY A 1 93 ? 0.171 8.740 -18.353 1.00 67.88 93 GLY A CA 1
ATOM 751 C C . GLY A 1 93 ? -0.247 10.124 -18.856 1.00 67.88 93 GLY A C 1
ATOM 752 O O . GLY A 1 93 ? -0.214 10.367 -20.068 1.00 67.88 93 GLY A O 1
ATOM 753 N N . THR A 1 94 ? -0.593 11.039 -17.948 1.00 66.81 94 THR A N 1
ATOM 754 C CA . THR A 1 94 ? -0.929 12.432 -18.261 1.00 66.81 94 THR A CA 1
ATOM 755 C C . THR A 1 94 ? 0.339 13.233 -18.574 1.00 66.81 94 THR A C 1
ATOM 757 O O . THR A 1 94 ? 1.375 13.092 -17.923 1.00 66.81 94 THR A O 1
ATOM 760 N N . GLY A 1 95 ? 0.263 14.098 -19.590 1.00 66.94 95 GLY A N 1
ATOM 761 C CA . GLY A 1 95 ? 1.359 14.970 -20.024 1.00 66.94 95 GLY A CA 1
ATOM 762 C C . GLY A 1 95 ? 2.036 14.512 -21.321 1.00 66.94 95 GLY A C 1
ATOM 763 O O . GLY A 1 95 ? 2.422 13.355 -21.478 1.00 66.94 95 GLY A O 1
ATOM 764 N N . ARG A 1 96 ? 2.204 15.451 -22.268 1.00 64.19 96 ARG A N 1
ATOM 765 C CA . ARG A 1 96 ? 2.749 15.181 -23.616 1.00 64.19 96 ARG A CA 1
ATOM 766 C C . ARG A 1 96 ? 4.206 14.688 -23.609 1.00 64.19 96 ARG A C 1
ATOM 768 O O . ARG A 1 96 ? 4.570 13.925 -24.491 1.00 64.19 96 ARG A O 1
ATOM 775 N N . ASN A 1 97 ? 4.997 15.061 -22.597 1.00 73.62 97 ASN A N 1
ATOM 776 C CA . ASN A 1 97 ? 6.436 14.768 -22.502 1.00 73.62 97 ASN A CA 1
ATOM 777 C C . ASN A 1 97 ? 6.796 14.012 -21.208 1.00 73.62 97 ASN A C 1
ATOM 779 O O . ASN A 1 97 ? 7.732 14.395 -20.509 1.00 73.62 97 ASN A O 1
ATOM 783 N N . ASN A 1 98 ? 6.027 12.984 -20.834 1.00 80.00 98 ASN A N 1
ATOM 784 C CA . ASN A 1 98 ? 6.348 12.176 -19.654 1.00 80.00 98 ASN A CA 1
ATOM 785 C C . ASN A 1 98 ? 7.581 11.277 -19.924 1.00 80.00 98 ASN A C 1
ATOM 787 O O . ASN A 1 98 ? 7.469 10.338 -20.718 1.00 80.00 98 ASN A O 1
ATOM 791 N N . PRO A 1 99 ? 8.728 11.505 -19.246 1.00 80.75 99 PRO A N 1
ATOM 792 C CA . PRO A 1 99 ? 9.965 10.759 -19.489 1.00 80.75 99 PRO A CA 1
ATOM 793 C C . PRO A 1 99 ? 9.917 9.298 -19.016 1.00 80.75 99 PRO A C 1
ATOM 795 O O . PRO A 1 99 ? 10.822 8.540 -19.342 1.00 80.75 99 PRO A O 1
ATOM 798 N N . LEU A 1 100 ? 8.894 8.909 -18.248 1.00 86.75 100 LEU A N 1
ATOM 799 C CA . LEU A 1 100 ? 8.706 7.556 -17.714 1.00 86.75 100 LEU A CA 1
ATOM 800 C C . LEU A 1 100 ? 7.610 6.780 -18.460 1.00 86.75 100 LEU A C 1
ATOM 802 O O . LEU A 1 100 ? 7.320 5.642 -18.110 1.00 86.75 100 LEU A O 1
ATOM 806 N N . ARG A 1 101 ? 6.962 7.381 -19.472 1.00 87.38 101 ARG A N 1
ATOM 807 C CA . ARG A 1 101 ? 5.759 6.819 -20.114 1.00 87.38 101 ARG A CA 1
ATOM 808 C C . ARG A 1 101 ? 5.976 5.407 -20.659 1.00 87.38 101 ARG A C 1
ATOM 810 O O . ARG A 1 101 ? 5.127 4.549 -20.444 1.00 87.38 101 ARG A O 1
ATOM 817 N N . ALA A 1 102 ? 7.085 5.185 -21.365 1.00 88.19 102 ALA A N 1
ATOM 818 C CA . ALA A 1 102 ? 7.397 3.887 -21.959 1.00 88.19 102 ALA A CA 1
ATOM 819 C C . ALA A 1 102 ? 7.605 2.809 -20.881 1.00 88.19 102 ALA A C 1
ATOM 821 O O . ALA A 1 102 ? 7.063 1.709 -20.993 1.00 88.19 102 ALA A O 1
ATOM 822 N N . ASP A 1 103 ? 8.318 3.151 -19.807 1.00 89.12 103 ASP A N 1
ATOM 823 C CA . ASP A 1 103 ? 8.586 2.246 -18.689 1.00 89.12 103 ASP A CA 1
ATOM 824 C C . ASP A 1 103 ? 7.302 1.929 -17.910 1.00 89.12 103 ASP A C 1
ATOM 826 O O . ASP A 1 103 ? 7.014 0.764 -17.656 1.00 89.12 103 ASP A O 1
ATOM 830 N N . ILE A 1 104 ? 6.459 2.933 -17.632 1.00 89.19 104 ILE A N 1
ATOM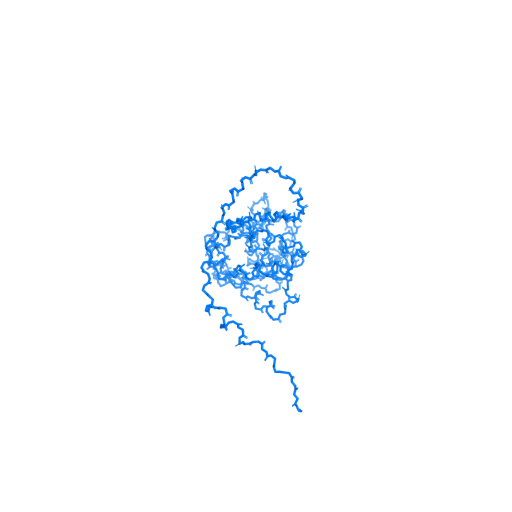 831 C CA . ILE A 1 104 ? 5.142 2.750 -16.995 1.00 89.19 104 ILE A CA 1
ATOM 832 C C . ILE A 1 104 ? 4.268 1.799 -17.817 1.00 89.19 104 ILE A C 1
ATOM 834 O O . ILE A 1 104 ? 3.685 0.866 -17.269 1.00 89.19 104 ILE A O 1
ATOM 838 N N . GLN A 1 105 ? 4.171 2.018 -19.132 1.00 88.00 105 GLN A N 1
ATOM 839 C CA . GLN A 1 105 ? 3.386 1.149 -20.012 1.00 88.00 105 GLN A CA 1
ATOM 840 C C . GLN A 1 105 ? 3.938 -0.276 -20.031 1.00 88.00 105 GLN A C 1
ATOM 842 O O . GLN A 1 105 ? 3.169 -1.232 -20.000 1.00 88.00 105 GLN A O 1
ATOM 847 N N . THR A 1 106 ? 5.263 -0.424 -20.038 1.00 89.69 106 THR A N 1
ATOM 848 C CA . THR A 1 106 ? 5.913 -1.736 -20.013 1.00 89.69 106 THR A CA 1
ATOM 849 C C . THR A 1 106 ? 5.664 -2.458 -18.690 1.00 89.69 106 THR A C 1
ATOM 851 O O . THR A 1 106 ? 5.367 -3.651 -18.713 1.00 89.69 106 THR A O 1
ATOM 854 N N . ILE A 1 107 ? 5.731 -1.751 -17.555 1.00 89.38 107 ILE A N 1
ATOM 855 C CA . ILE A 1 107 ? 5.389 -2.292 -16.233 1.00 89.38 107 ILE A CA 1
ATOM 856 C C . ILE A 1 107 ? 3.937 -2.758 -16.228 1.00 89.38 107 ILE A C 1
ATOM 858 O O . ILE A 1 107 ? 3.696 -3.928 -15.970 1.00 89.38 107 ILE A O 1
ATOM 862 N N . LYS A 1 108 ? 2.979 -1.913 -16.613 1.00 86.62 108 LYS A N 1
ATOM 863 C CA . LYS A 1 108 ? 1.555 -2.294 -16.647 1.00 86.62 108 LYS A CA 1
ATOM 864 C C . LYS A 1 108 ? 1.28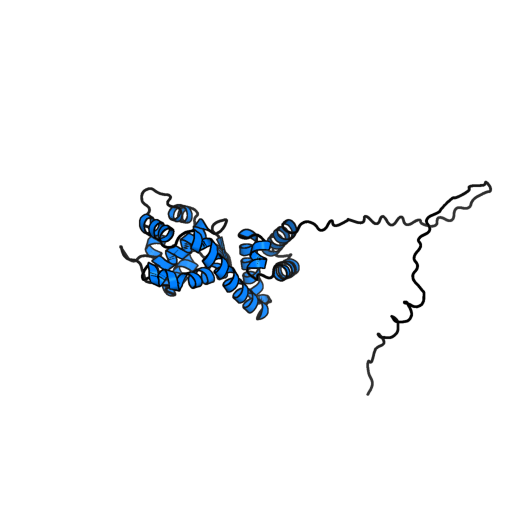0 -3.496 -17.560 1.00 86.62 108 LYS A C 1
ATOM 866 O O . LYS A 1 108 ? 0.527 -4.394 -17.201 1.00 86.62 108 LYS A O 1
ATOM 871 N N . LEU A 1 109 ? 1.934 -3.550 -18.723 1.00 85.62 109 LEU A N 1
ATOM 872 C CA . LEU A 1 109 ? 1.767 -4.638 -19.690 1.00 85.62 109 LEU A CA 1
ATOM 873 C C . LEU A 1 109 ? 2.369 -5.963 -19.197 1.00 85.62 109 LEU A C 1
ATOM 875 O O . LEU A 1 109 ? 1.710 -7.000 -19.247 1.00 85.62 109 LEU A O 1
ATOM 879 N N . LYS A 1 110 ? 3.641 -5.952 -18.779 1.00 80.44 110 LYS A N 1
ATOM 880 C CA . LYS A 1 110 ? 4.377 -7.175 -18.411 1.00 80.44 110 LYS A CA 1
ATOM 881 C C . LYS A 1 110 ? 4.062 -7.643 -16.992 1.00 80.44 110 LYS A C 1
ATOM 883 O O . LYS A 1 110 ? 4.130 -8.835 -16.715 1.00 80.44 110 LYS A O 1
ATOM 888 N N . PHE A 1 111 ? 3.706 -6.715 -16.114 1.00 73.62 111 PHE A N 1
ATOM 889 C CA . PHE A 1 111 ? 3.328 -6.935 -14.720 1.00 73.62 111 PHE A CA 1
ATOM 890 C C . PHE A 1 111 ? 1.795 -6.899 -14.566 1.00 73.62 111 PHE A C 1
ATOM 892 O O . PHE A 1 111 ? 1.275 -6.303 -13.630 1.00 73.62 111 PHE A O 1
ATOM 899 N N . ALA A 1 112 ? 1.112 -7.508 -15.549 1.00 62.84 112 ALA A N 1
ATOM 900 C CA . ALA A 1 112 ? -0.324 -7.492 -15.837 1.00 62.84 112 ALA A CA 1
ATOM 901 C C . ALA A 1 112 ? -1.247 -7.101 -14.668 1.00 62.84 112 ALA A C 1
ATOM 903 O O . ALA A 1 112 ? -1.233 -7.757 -13.622 1.00 62.84 112 ALA A O 1
ATOM 904 N N . ASP A 1 113 ? -2.142 -6.135 -14.921 1.00 62.88 113 ASP A N 1
ATOM 905 C CA . ASP A 1 113 ? -3.114 -5.576 -13.961 1.00 62.88 113 ASP A CA 1
ATOM 906 C C . ASP A 1 113 ? -3.828 -6.643 -13.112 1.00 62.88 113 ASP A C 1
ATOM 908 O O . ASP A 1 113 ? -4.018 -6.482 -11.907 1.00 62.88 113 ASP A O 1
ATOM 912 N N . LYS A 1 114 ? -4.147 -7.798 -13.712 1.00 65.00 114 LYS A N 1
ATOM 913 C CA . LYS A 1 114 ? -4.821 -8.892 -13.007 1.00 65.00 114 LYS A CA 1
ATOM 914 C C . LYS A 1 114 ? -3.970 -9.510 -11.893 1.00 65.00 114 LYS A C 1
ATOM 916 O O . LYS A 1 114 ? -4.490 -9.761 -10.816 1.00 65.00 114 LYS A O 1
ATOM 921 N N . LYS A 1 115 ? -2.668 -9.738 -12.104 1.00 78.94 115 LYS A N 1
ATOM 922 C CA . LYS A 1 115 ? -1.784 -10.282 -11.051 1.00 78.94 115 LYS A CA 1
ATOM 923 C C . LYS A 1 115 ? -1.527 -9.239 -9.959 1.00 78.94 115 LYS A C 1
ATOM 925 O O . LYS A 1 115 ? -1.421 -9.586 -8.785 1.00 78.94 115 LYS A O 1
ATOM 930 N N . TYR A 1 116 ? -1.494 -7.970 -10.356 1.00 76.69 116 TYR A N 1
ATOM 931 C CA . TYR A 1 116 ? -1.371 -6.827 -9.463 1.00 76.69 116 TYR A CA 1
ATOM 932 C C . TYR A 1 116 ? -2.471 -6.803 -8.401 1.00 76.69 116 TYR A C 1
ATOM 934 O O . TYR A 1 116 ? -2.187 -6.772 -7.203 1.00 76.69 116 TYR A O 1
ATOM 942 N N . GLU A 1 117 ? -3.724 -6.872 -8.846 1.00 75.81 117 GLU A N 1
ATOM 943 C CA . GLU A 1 117 ? -4.884 -6.789 -7.965 1.00 75.81 117 GLU A CA 1
ATOM 944 C C . GLU A 1 117 ? -5.250 -8.134 -7.322 1.00 75.81 117 GLU A C 1
ATOM 946 O O . GLU A 1 117 ? -5.562 -8.178 -6.129 1.00 75.81 117 GLU A O 1
ATOM 951 N N . ASP A 1 118 ? -5.181 -9.243 -8.067 1.00 80.56 118 ASP A N 1
ATOM 952 C CA . ASP A 1 118 ? -5.631 -10.543 -7.561 1.00 80.56 118 ASP A CA 1
ATOM 953 C C . ASP A 1 118 ? -4.629 -11.236 -6.642 1.00 80.56 118 ASP A C 1
ATOM 955 O O . ASP A 1 118 ? -5.053 -12.065 -5.836 1.00 80.56 118 ASP A O 1
ATOM 959 N N . VAL A 1 119 ? -3.337 -10.921 -6.763 1.00 88.75 119 VAL A N 1
ATOM 960 C CA . VAL A 1 119 ? -2.262 -11.622 -6.050 1.00 88.75 119 VAL A CA 1
ATOM 961 C C . VAL A 1 119 ? -1.508 -10.654 -5.148 1.00 88.75 119 VAL A C 1
ATOM 963 O O . VAL A 1 119 ? -1.730 -10.667 -3.939 1.00 88.75 119 VAL A O 1
ATOM 966 N N . TYR A 1 120 ? -0.695 -9.757 -5.713 1.00 90.50 120 TYR A N 1
ATOM 967 C CA . TYR A 1 120 ? 0.246 -8.957 -4.920 1.00 90.50 120 TYR A CA 1
ATOM 968 C C . TYR A 1 120 ? -0.448 -8.022 -3.935 1.00 90.50 120 TYR A C 1
ATOM 970 O O . TYR A 1 120 ? -0.089 -7.979 -2.764 1.00 90.50 120 TYR A O 1
ATOM 978 N N . LYS A 1 121 ? -1.489 -7.307 -4.375 1.00 89.94 121 LYS A N 1
ATOM 979 C CA . LYS A 1 121 ? -2.257 -6.407 -3.506 1.00 89.94 121 LYS A CA 1
ATOM 980 C C . LYS A 1 121 ? -2.877 -7.152 -2.318 1.00 89.94 121 LYS A C 1
ATOM 982 O O . LYS A 1 121 ? -2.869 -6.634 -1.205 1.00 89.94 121 LYS A O 1
ATOM 987 N N . LYS A 1 122 ? -3.389 -8.365 -2.541 1.00 92.00 122 LYS A N 1
ATOM 988 C CA . LYS A 1 122 ? -4.014 -9.199 -1.502 1.00 92.00 122 LYS A CA 1
ATOM 989 C C . LYS A 1 122 ? -2.982 -9.793 -0.544 1.00 92.00 122 LYS A C 1
ATOM 991 O O . LYS A 1 122 ? -3.170 -9.699 0.663 1.00 92.00 122 LYS A O 1
ATOM 996 N N . GLN A 1 123 ? -1.881 -10.333 -1.062 1.00 93.75 123 GLN A N 1
ATOM 997 C CA . GLN A 1 123 ? -0.789 -10.865 -0.237 1.00 93.75 123 GLN A CA 1
ATOM 998 C C . GLN A 1 123 ? -0.139 -9.770 0.613 1.00 93.75 123 GLN A C 1
ATOM 1000 O O . GLN A 1 123 ? 0.088 -9.969 1.805 1.00 93.75 123 GLN A O 1
ATOM 1005 N N . ALA A 1 124 ? 0.037 -8.576 0.042 1.00 95.19 124 ALA A N 1
ATOM 1006 C CA . ALA A 1 124 ? 0.562 -7.422 0.758 1.00 95.19 124 ALA A CA 1
ATOM 1007 C C . ALA A 1 124 ? -0.322 -7.018 1.945 1.00 95.19 124 ALA A C 1
ATOM 1009 O O . ALA A 1 124 ? 0.190 -6.572 2.968 1.00 95.19 124 ALA A O 1
ATOM 1010 N N . VAL A 1 125 ? -1.648 -7.178 1.841 1.00 96.19 125 VAL A N 1
ATOM 1011 C CA . VAL A 1 125 ? -2.555 -6.947 2.976 1.00 96.19 125 VAL A CA 1
ATOM 1012 C C . VAL A 1 125 ? -2.273 -7.939 4.096 1.00 96.19 125 VAL A C 1
ATOM 1014 O O . VAL A 1 125 ? -2.123 -7.503 5.234 1.00 96.19 125 VAL A O 1
ATOM 1017 N N . THR A 1 126 ? -2.156 -9.232 3.790 1.00 95.25 126 THR A N 1
ATOM 1018 C CA . THR A 1 126 ? -1.873 -10.268 4.794 1.00 95.25 126 THR A CA 1
ATOM 1019 C C . THR A 1 126 ? -0.520 -10.029 5.474 1.00 95.25 126 THR A C 1
ATOM 1021 O O . THR A 1 126 ? -0.467 -9.904 6.697 1.00 95.25 126 THR A O 1
ATOM 1024 N N . GLY A 1 127 ? 0.559 -9.844 4.703 1.00 94.75 127 GLY A N 1
ATOM 1025 C CA . GLY A 1 127 ? 1.899 -9.604 5.257 1.00 94.75 127 GLY A CA 1
ATOM 1026 C C . GLY A 1 127 ? 1.988 -8.326 6.102 1.00 94.75 127 GLY A C 1
ATOM 1027 O O . GLY A 1 127 ? 2.562 -8.315 7.201 1.00 94.75 127 GLY A O 1
ATOM 1028 N N . ALA A 1 128 ? 1.360 -7.243 5.637 1.00 96.88 128 ALA A N 1
ATOM 1029 C CA . ALA A 1 128 ? 1.309 -5.987 6.376 1.00 96.88 128 ALA A CA 1
ATOM 1030 C C . ALA A 1 128 ? 0.432 -6.070 7.631 1.00 96.88 128 ALA A C 1
ATOM 1032 O O . ALA A 1 128 ? 0.763 -5.434 8.638 1.00 96.88 128 ALA A O 1
ATOM 1033 N N . TRP A 1 129 ? -0.667 -6.826 7.591 1.00 97.75 129 TRP A N 1
ATOM 1034 C CA . TRP A 1 129 ? -1.552 -7.031 8.734 1.00 97.75 129 TRP A CA 1
ATOM 1035 C C . TRP A 1 129 ? -0.842 -7.797 9.847 1.00 97.75 129 TRP A C 1
ATOM 1037 O O . TRP A 1 129 ? -0.737 -7.281 10.961 1.00 97.75 129 TRP A O 1
ATOM 1047 N N . ASP A 1 130 ? -0.253 -8.950 9.530 1.00 96.56 130 ASP A N 1
ATOM 1048 C CA . ASP A 1 130 ? 0.460 -9.787 10.500 1.00 96.56 130 ASP A CA 1
ATOM 1049 C C . ASP A 1 130 ? 1.601 -9.019 11.174 1.00 96.56 130 ASP A C 1
ATOM 1051 O O . ASP A 1 130 ? 1.775 -9.048 12.398 1.00 96.56 130 ASP A O 1
ATOM 1055 N N . THR A 1 131 ? 2.352 -8.250 10.381 1.00 96.44 131 THR A N 1
ATOM 1056 C CA . THR A 1 131 ? 3.434 -7.406 10.896 1.00 96.44 131 THR A CA 1
ATOM 1057 C C . THR A 1 131 ? 2.899 -6.296 11.799 1.00 96.44 131 THR A C 1
ATOM 1059 O O . THR A 1 131 ? 3.457 -6.052 12.874 1.00 96.44 131 THR A O 1
ATOM 1062 N N . THR A 1 132 ? 1.818 -5.627 11.391 1.00 96.75 132 THR A N 1
ATOM 1063 C CA . THR A 1 132 ? 1.166 -4.564 12.172 1.00 96.75 132 THR A CA 1
ATOM 1064 C C . THR A 1 132 ? 0.660 -5.085 13.514 1.00 96.75 132 THR A C 1
ATOM 1066 O O . THR A 1 132 ? 0.988 -4.510 14.552 1.00 96.75 132 THR A O 1
ATOM 1069 N N . VAL A 1 133 ? -0.073 -6.201 13.518 1.00 97.06 133 VAL A N 1
ATOM 1070 C CA . VAL A 1 133 ? -0.611 -6.827 14.734 1.00 97.06 133 VAL A CA 1
ATOM 1071 C C . VAL A 1 133 ? 0.517 -7.294 15.650 1.00 97.06 133 VAL A C 1
ATOM 1073 O O . VAL A 1 133 ? 0.500 -7.011 16.848 1.00 97.06 133 VAL A O 1
ATOM 1076 N N . SER A 1 134 ? 1.550 -7.940 15.097 1.00 97.38 134 SER A N 1
ATOM 1077 C CA . SER A 1 134 ? 2.719 -8.379 15.868 1.00 97.38 134 SER A CA 1
ATOM 1078 C C . SER A 1 134 ? 3.411 -7.214 16.581 1.00 97.38 134 SER A C 1
ATOM 1080 O O . SER A 1 134 ? 3.785 -7.329 17.750 1.00 97.38 134 SER A O 1
ATOM 1082 N N . ARG A 1 135 ? 3.575 -6.071 15.902 1.00 96.06 135 ARG A N 1
ATOM 1083 C CA . ARG A 1 135 ? 4.168 -4.859 16.492 1.00 96.06 135 ARG A CA 1
ATOM 1084 C C . ARG A 1 135 ? 3.256 -4.239 17.543 1.00 96.06 135 ARG A C 1
ATOM 1086 O O . ARG A 1 135 ? 3.722 -3.956 18.645 1.00 96.06 135 ARG A O 1
ATOM 1093 N N . TYR A 1 136 ? 1.971 -4.101 17.231 1.00 96.56 136 TYR A N 1
ATOM 1094 C CA . TYR A 1 136 ? 0.973 -3.563 18.148 1.00 96.56 136 TYR A CA 1
ATOM 1095 C C . TYR A 1 136 ? 0.923 -4.346 19.462 1.00 96.56 136 TYR A C 1
ATOM 1097 O O . TYR A 1 136 ? 1.057 -3.759 20.533 1.00 96.56 136 TYR A O 1
ATOM 1105 N N . ASN A 1 137 ? 0.871 -5.677 19.391 1.00 96.06 137 ASN A N 1
ATOM 1106 C CA . ASN A 1 137 ? 0.836 -6.536 20.575 1.00 96.06 137 ASN A CA 1
ATOM 1107 C C . ASN A 1 137 ? 2.125 -6.467 21.411 1.00 96.06 137 ASN A C 1
ATOM 1109 O O . ASN A 1 137 ? 2.084 -6.674 22.622 1.00 96.06 137 ASN A O 1
ATOM 1113 N N . LYS A 1 138 ? 3.274 -6.150 20.798 1.00 96.81 138 LYS A N 1
ATOM 1114 C CA . LYS A 1 138 ? 4.538 -5.941 21.525 1.00 96.81 138 LYS A CA 1
ATOM 1115 C C . LYS A 1 138 ? 4.569 -4.614 22.278 1.00 96.81 138 LYS A C 1
ATOM 1117 O O . LYS A 1 138 ? 5.171 -4.547 23.348 1.00 96.81 138 LYS A O 1
ATOM 1122 N N . ASN A 1 139 ? 3.989 -3.552 21.719 1.00 95.69 139 ASN A N 1
ATOM 1123 C CA . ASN A 1 139 ? 3.943 -2.242 22.365 1.00 95.69 139 ASN A CA 1
ATOM 1124 C C . ASN A 1 139 ? 2.745 -1.412 21.886 1.00 95.69 139 ASN A C 1
ATOM 1126 O O . ASN A 1 139 ? 2.860 -0.582 20.983 1.00 95.69 139 ASN A O 1
ATOM 1130 N N . ILE A 1 140 ? 1.613 -1.608 22.561 1.00 93.62 140 ILE A N 1
ATOM 1131 C CA . ILE A 1 140 ? 0.324 -1.005 22.208 1.00 93.62 140 ILE A CA 1
ATOM 1132 C C . ILE A 1 140 ? 0.402 0.524 22.156 1.00 93.62 140 ILE A C 1
ATOM 1134 O O . ILE A 1 140 ? -0.112 1.137 21.226 1.00 93.62 140 ILE A O 1
ATOM 1138 N N . ILE A 1 141 ? 1.066 1.151 23.132 1.00 90.75 141 ILE A N 1
ATOM 1139 C CA . ILE A 1 141 ? 1.121 2.616 23.245 1.00 90.75 141 ILE A CA 1
ATOM 1140 C C . ILE A 1 141 ? 1.912 3.214 22.081 1.00 90.75 141 ILE A C 1
ATOM 1142 O O . ILE A 1 141 ? 1.467 4.179 21.464 1.00 90.75 141 ILE A O 1
ATOM 1146 N N . ARG A 1 142 ? 3.080 2.637 21.776 1.00 91.75 142 ARG A N 1
ATOM 1147 C CA . ARG A 1 142 ? 3.973 3.138 20.724 1.00 91.75 142 ARG A CA 1
ATOM 1148 C C . ARG A 1 142 ? 3.407 2.904 19.326 1.00 91.75 142 ARG A C 1
ATOM 1150 O O . ARG A 1 142 ? 3.543 3.760 18.461 1.00 91.75 142 ARG A O 1
ATOM 1157 N N . GLU A 1 143 ? 2.817 1.737 19.098 1.00 93.94 143 GLU A N 1
ATOM 1158 C CA . GLU A 1 143 ? 2.416 1.293 17.760 1.00 93.94 143 GLU A CA 1
ATOM 1159 C C . GLU A 1 143 ? 0.947 1.613 17.446 1.00 93.94 143 GLU A C 1
ATOM 1161 O O . GLU A 1 143 ? 0.475 1.317 16.349 1.00 93.94 143 GLU A O 1
ATOM 1166 N N . LYS A 1 144 ? 0.223 2.257 18.372 1.00 93.81 144 LYS A N 1
ATOM 1167 C CA . LYS A 1 144 ? -1.170 2.691 18.196 1.00 93.81 144 LYS A CA 1
ATOM 1168 C C . LYS A 1 144 ? -1.387 3.452 16.887 1.00 93.81 144 LYS A C 1
ATOM 1170 O O . LYS A 1 144 ? -2.277 3.099 16.120 1.00 93.81 144 LYS A O 1
ATOM 1175 N N . ASP A 1 145 ? -0.585 4.480 16.621 1.00 91.94 145 ASP A N 1
ATOM 1176 C CA . ASP A 1 145 ? -0.792 5.345 15.452 1.00 91.94 145 ASP A CA 1
ATOM 1177 C C . ASP A 1 145 ? -0.483 4.607 14.140 1.00 91.94 145 ASP A C 1
ATOM 1179 O O . ASP A 1 145 ? -1.152 4.811 13.126 1.00 91.94 145 ASP A O 1
ATOM 1183 N N . ALA A 1 146 ? 0.497 3.698 14.159 1.00 92.69 146 ALA A N 1
ATOM 1184 C CA . ALA A 1 146 ? 0.795 2.819 13.031 1.00 92.69 146 ALA A CA 1
ATOM 1185 C C . ALA A 1 146 ? -0.358 1.841 12.765 1.00 92.69 146 ALA A C 1
ATOM 1187 O O . ALA A 1 146 ? -0.780 1.690 11.618 1.00 92.69 146 ALA A O 1
ATOM 1188 N N . PHE A 1 147 ? -0.910 1.238 13.823 1.00 96.31 147 PHE A N 1
ATOM 1189 C CA . PHE A 1 147 ? -2.069 0.358 13.733 1.00 96.31 147 PHE A CA 1
ATOM 1190 C C . PHE A 1 147 ? -3.283 1.099 13.164 1.00 96.31 147 PHE A C 1
ATOM 1192 O O . PHE A 1 147 ? -3.838 0.680 12.154 1.00 96.31 147 PHE A O 1
ATOM 1199 N N . LEU A 1 148 ? -3.662 2.243 13.740 1.00 95.38 148 LEU A N 1
ATOM 1200 C CA . LEU A 1 148 ? -4.826 3.010 13.282 1.00 95.38 148 LEU A CA 1
ATOM 1201 C C . LEU A 1 148 ?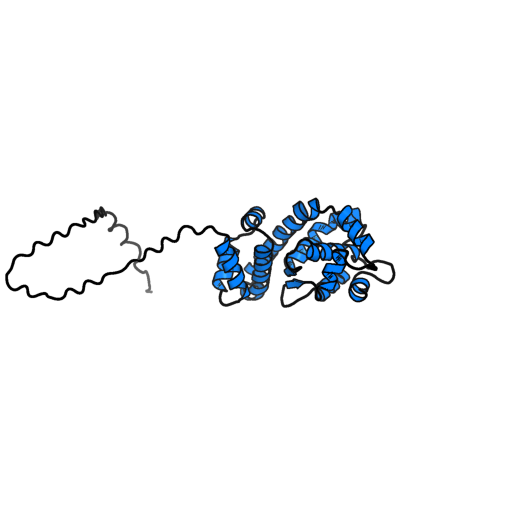 -4.674 3.501 11.835 1.00 95.38 148 LEU A C 1
ATOM 1203 O O . LEU A 1 148 ? -5.643 3.470 11.083 1.00 95.38 148 LEU A O 1
ATOM 1207 N N . SER A 1 149 ? -3.467 3.891 11.416 1.00 94.25 149 SER A N 1
ATOM 1208 C CA . SER A 1 149 ? -3.160 4.242 10.020 1.00 94.25 149 SER A CA 1
ATOM 1209 C C . SER A 1 149 ? -3.316 3.059 9.059 1.00 94.25 149 SER A C 1
ATOM 1211 O O . SER A 1 149 ? -3.891 3.195 7.973 1.00 94.25 149 SER A O 1
ATOM 1213 N N . MET A 1 150 ? -2.863 1.869 9.469 1.00 95.81 150 MET A N 1
ATOM 1214 C CA . MET A 1 150 ? -3.077 0.637 8.711 1.00 95.81 150 MET A CA 1
ATOM 1215 C C . MET A 1 150 ? -4.573 0.340 8.567 1.00 95.81 150 MET A C 1
ATOM 1217 O O . MET A 1 150 ? -5.057 0.121 7.460 1.00 95.81 150 MET A O 1
ATOM 1221 N N . VAL A 1 151 ? -5.324 0.401 9.664 1.00 96.50 151 VAL A N 1
ATOM 1222 C CA . VAL A 1 151 ? -6.767 0.132 9.673 1.00 96.50 151 VAL A CA 1
ATOM 1223 C C . VAL A 1 151 ? -7.548 1.160 8.845 1.00 96.50 151 VAL A C 1
ATOM 1225 O O . VAL A 1 151 ? -8.443 0.789 8.081 1.00 96.50 151 VAL A O 1
ATOM 1228 N N . ASP A 1 152 ? -7.196 2.443 8.927 1.00 95.00 152 ASP A N 1
ATOM 1229 C CA . ASP A 1 152 ? -7.776 3.495 8.084 1.00 95.00 152 ASP A CA 1
ATOM 1230 C C . ASP A 1 152 ? -7.514 3.227 6.602 1.00 95.00 152 ASP A C 1
ATOM 1232 O O . ASP A 1 152 ? -8.443 3.278 5.798 1.00 95.00 152 ASP A O 1
ATOM 1236 N N . THR A 1 153 ? -6.291 2.820 6.253 1.00 94.69 153 THR A N 1
ATOM 1237 C CA . THR A 1 153 ? -5.942 2.418 4.885 1.00 94.69 153 THR A CA 1
ATOM 1238 C C . THR A 1 153 ? -6.777 1.226 4.416 1.00 94.69 153 THR A C 1
ATOM 1240 O O . THR A 1 153 ? -7.322 1.260 3.312 1.00 94.69 153 THR A O 1
ATOM 1243 N N . LEU A 1 154 ? -6.905 0.178 5.234 1.00 95.69 154 LEU A N 1
ATOM 1244 C CA . LEU A 1 154 ? -7.636 -1.034 4.866 1.00 95.69 154 LEU A CA 1
ATOM 1245 C C . LEU A 1 154 ? -9.135 -0.768 4.688 1.00 95.69 154 LEU A C 1
ATOM 1247 O O . LEU A 1 154 ? -9.689 -1.075 3.635 1.00 95.69 154 LEU A O 1
ATOM 1251 N N . THR A 1 155 ? -9.780 -0.131 5.668 1.00 94.69 155 THR A N 1
ATOM 1252 C CA . THR A 1 155 ? -11.225 0.180 5.609 1.00 94.69 155 THR A CA 1
ATOM 1253 C C . THR A 1 155 ? -11.589 1.151 4.493 1.00 94.69 155 THR A C 1
ATOM 1255 O O . THR A 1 155 ? -12.740 1.193 4.059 1.00 94.69 155 THR A O 1
ATOM 1258 N N . TYR A 1 156 ? -10.631 1.954 4.031 1.00 92.75 156 TYR A N 1
ATOM 1259 C CA . TYR A 1 156 ? -10.856 2.874 2.930 1.00 92.75 156 TYR A CA 1
ATOM 1260 C C . TYR A 1 156 ? -10.684 2.222 1.558 1.00 92.75 156 TYR A C 1
ATOM 1262 O O . TYR A 1 156 ? -11.374 2.603 0.617 1.00 92.75 156 TYR A O 1
ATOM 1270 N N . ASN A 1 157 ? -9.795 1.235 1.431 1.00 91.81 157 ASN A N 1
ATOM 1271 C CA . ASN A 1 157 ? -9.448 0.627 0.145 1.00 91.81 157 ASN A CA 1
ATOM 1272 C C . ASN A 1 157 ? -10.182 -0.690 -0.146 1.00 91.81 157 ASN A C 1
ATOM 1274 O O . ASN A 1 157 ? -10.347 -1.030 -1.318 1.00 91.81 157 ASN A O 1
ATOM 1278 N N . TYR A 1 158 ? -10.652 -1.399 0.882 1.00 92.31 158 TYR A N 1
ATOM 1279 C CA . TYR A 1 158 ? -11.222 -2.744 0.776 1.00 92.31 158 TYR A CA 1
ATOM 1280 C C . TYR A 1 158 ? -12.587 -2.836 1.459 1.00 92.31 158 TYR A C 1
ATOM 1282 O O . TYR A 1 158 ? -12.898 -2.068 2.371 1.00 92.31 158 TYR A O 1
ATOM 1290 N N . THR A 1 159 ? -13.412 -3.792 1.027 1.00 92.62 159 THR A N 1
ATOM 1291 C CA . THR A 1 159 ? -14.635 -4.137 1.763 1.00 92.62 159 THR A CA 1
ATOM 1292 C C . THR A 1 159 ? -14.284 -4.966 2.999 1.00 92.62 159 THR A C 1
ATOM 1294 O O . THR A 1 159 ? -13.291 -5.694 2.991 1.00 92.62 159 THR A O 1
ATOM 1297 N N . LEU A 1 160 ? -15.100 -4.903 4.058 1.00 93.94 160 LEU A N 1
ATOM 1298 C CA . LEU A 1 160 ? -14.852 -5.705 5.266 1.00 93.94 160 LEU A CA 1
ATOM 1299 C C . LEU A 1 160 ? -14.839 -7.212 4.967 1.00 93.94 160 LEU A C 1
ATOM 1301 O O . LEU A 1 160 ? -13.981 -7.918 5.479 1.00 93.94 160 LEU A O 1
ATOM 1305 N N . SER A 1 161 ? -15.722 -7.685 4.080 1.00 92.94 161 SER A N 1
ATOM 1306 C CA . SER A 1 161 ? -15.764 -9.100 3.686 1.00 92.94 161 SER A CA 1
ATOM 1307 C C . SER A 1 161 ? -14.488 -9.546 2.967 1.00 92.94 161 SER A C 1
ATOM 1309 O O . SER A 1 161 ? -14.046 -10.679 3.145 1.00 92.94 161 SER A O 1
ATOM 1311 N N . ASP A 1 162 ? -13.881 -8.676 2.155 1.00 93.31 162 ASP A N 1
ATOM 1312 C CA . ASP A 1 162 ? -12.610 -9.001 1.504 1.00 93.31 162 ASP A CA 1
ATOM 1313 C C . ASP A 1 162 ? -11.466 -9.033 2.515 1.00 93.31 162 ASP A C 1
ATOM 1315 O O . ASP A 1 162 ? -10.629 -9.926 2.448 1.00 93.31 162 ASP A O 1
ATOM 1319 N N . LEU A 1 163 ? -11.458 -8.114 3.484 1.00 95.56 163 LEU A N 1
ATOM 1320 C CA . LEU A 1 163 ? -10.470 -8.104 4.565 1.00 95.56 163 LEU A CA 1
ATOM 1321 C C . LEU A 1 163 ? -10.539 -9.386 5.410 1.00 95.56 163 LEU A C 1
ATOM 1323 O O . LEU A 1 163 ? -9.507 -10.010 5.645 1.00 95.56 163 LEU A O 1
ATOM 1327 N N . GLU A 1 164 ? -11.738 -9.837 5.784 1.00 95.19 164 GLU A N 1
ATOM 1328 C CA . GLU A 1 164 ? -11.931 -11.091 6.529 1.00 95.19 164 GLU A CA 1
ATOM 1329 C C . GLU A 1 164 ? -11.392 -12.307 5.760 1.00 95.19 164 GLU A C 1
ATOM 1331 O O . GLU A 1 164 ? -10.696 -13.147 6.329 1.00 95.19 164 GLU A O 1
ATOM 1336 N N . LYS A 1 165 ? -11.637 -12.383 4.443 1.00 95.19 165 LYS A N 1
ATOM 1337 C CA . LYS A 1 165 ? -11.090 -13.456 3.588 1.00 95.19 165 LYS A CA 1
ATOM 1338 C C . LYS A 1 165 ? -9.563 -13.443 3.514 1.00 95.19 165 LYS A C 1
ATOM 1340 O O . LYS A 1 165 ? -8.968 -14.483 3.247 1.00 95.19 165 LYS A O 1
ATOM 1345 N N . LEU A 1 166 ? -8.940 -12.284 3.719 1.00 95.19 166 LEU A N 1
ATOM 1346 C CA . LEU A 1 166 ? -7.485 -12.109 3.739 1.00 95.19 166 LEU A CA 1
ATOM 1347 C C . LEU A 1 166 ? -6.870 -12.349 5.127 1.00 95.19 166 LEU A C 1
ATOM 1349 O O . LEU A 1 166 ? -5.663 -12.163 5.288 1.00 95.19 166 LEU A O 1
ATOM 1353 N N . GLY A 1 167 ? -7.675 -12.767 6.111 1.00 94.19 167 GLY A N 1
ATOM 1354 C CA . GLY A 1 167 ? -7.227 -13.043 7.477 1.00 94.19 167 GLY A CA 1
ATOM 1355 C C . GLY A 1 167 ? -7.110 -11.801 8.362 1.00 94.19 167 GLY A C 1
ATOM 1356 O O . GLY A 1 167 ? -6.523 -11.871 9.439 1.00 94.19 167 GLY A O 1
ATOM 1357 N N . VAL A 1 168 ? -7.657 -10.662 7.931 1.00 97.12 168 VAL A N 1
ATOM 1358 C CA . VAL A 1 168 ? -7.675 -9.441 8.740 1.00 97.12 168 VAL A CA 1
ATOM 1359 C C . VAL A 1 168 ? -8.756 -9.552 9.811 1.00 97.12 168 VAL A C 1
ATOM 1361 O O . VAL A 1 168 ? -9.929 -9.777 9.507 1.00 97.12 168 VAL A O 1
ATOM 1364 N N . ASP A 1 169 ? -8.370 -9.344 11.069 1.00 96.81 169 ASP A N 1
ATOM 1365 C CA . ASP A 1 169 ? -9.294 -9.368 12.203 1.00 96.81 169 ASP A CA 1
ATOM 1366 C C . ASP A 1 169 ? -10.058 -8.037 12.304 1.00 96.81 169 ASP A C 1
ATOM 1368 O O . ASP A 1 169 ? -9.608 -7.054 12.903 1.00 96.81 169 ASP A O 1
ATOM 1372 N N . VAL A 1 170 ? -11.242 -8.011 11.686 1.00 95.75 170 VAL A N 1
ATOM 1373 C CA . VAL A 1 170 ? 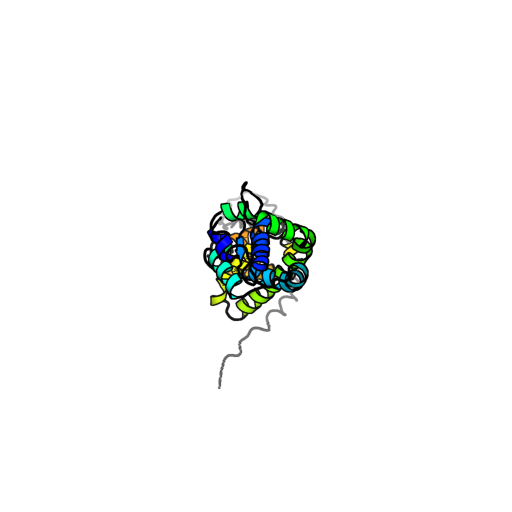-12.144 -6.850 11.685 1.00 95.75 170 VAL A CA 1
ATOM 1374 C C . VAL A 1 170 ? -12.661 -6.523 13.088 1.00 95.75 170 VAL A C 1
ATOM 1376 O O . VAL A 1 170 ? -12.980 -5.363 13.369 1.00 95.75 170 VAL A O 1
ATOM 1379 N N . GLU A 1 171 ? -12.733 -7.502 13.989 1.00 94.94 171 GLU A N 1
ATOM 1380 C CA . GLU A 1 171 ? -13.174 -7.255 15.356 1.00 94.94 171 GLU A CA 1
ATOM 1381 C C . GLU A 1 171 ? -12.083 -6.540 16.154 1.00 94.94 171 GLU A C 1
ATOM 1383 O O . GLU A 1 171 ? -12.367 -5.510 16.766 1.00 94.94 171 GLU A O 1
ATOM 1388 N N . MET A 1 172 ? -10.821 -6.956 16.016 1.00 96.69 172 MET A N 1
ATOM 1389 C CA . MET A 1 172 ? -9.678 -6.222 16.567 1.00 96.69 172 MET A CA 1
ATOM 1390 C C . MET A 1 172 ? -9.627 -4.779 16.039 1.00 96.69 172 MET A C 1
ATOM 1392 O O . MET A 1 172 ? -9.431 -3.837 16.811 1.00 96.69 172 MET A O 1
ATOM 1396 N N . MET A 1 173 ? -9.849 -4.571 14.733 1.00 96.75 173 MET A N 1
ATOM 1397 C CA . MET A 1 173 ? -9.933 -3.223 14.146 1.00 96.75 173 MET A CA 1
ATOM 1398 C C . MET A 1 173 ? -10.999 -2.371 14.845 1.00 96.75 173 MET A C 1
ATOM 1400 O O . MET A 1 173 ? -10.750 -1.204 15.166 1.00 96.75 173 MET A O 1
ATOM 1404 N N . ARG A 1 174 ? -12.184 -2.945 15.087 1.00 95.81 174 ARG A N 1
ATOM 1405 C CA . ARG A 1 174 ? -13.305 -2.279 15.761 1.00 95.81 174 ARG A CA 1
ATOM 1406 C C . ARG A 1 174 ? -12.977 -1.964 17.219 1.00 95.81 174 ARG A C 1
ATOM 1408 O O . ARG A 1 174 ? -13.201 -0.834 17.646 1.00 95.81 174 ARG A O 1
ATOM 1415 N N . GLU A 1 175 ? -12.459 -2.933 17.967 1.00 95.19 175 GLU A N 1
ATOM 1416 C CA . GLU A 1 175 ? -12.122 -2.795 19.386 1.00 95.19 175 GLU A CA 1
ATOM 1417 C C . GLU A 1 175 ? -11.059 -1.722 19.609 1.00 95.19 175 GLU A C 1
ATOM 1419 O O . GLU A 1 175 ? -11.286 -0.777 20.365 1.00 95.19 175 GLU A O 1
ATOM 1424 N N . VAL A 1 176 ? -9.936 -1.800 18.889 1.00 95.56 176 VAL A N 1
ATOM 1425 C CA . VAL A 1 176 ? -8.846 -0.823 19.018 1.00 95.56 176 VAL A CA 1
ATOM 1426 C C . VAL A 1 176 ? -9.313 0.572 18.608 1.00 95.56 176 VAL A C 1
ATOM 1428 O O . VAL A 1 176 ? -8.993 1.549 19.286 1.00 95.56 176 VAL A O 1
ATOM 1431 N N . SER A 1 177 ? -10.114 0.692 17.546 1.00 95.94 177 SER A N 1
ATOM 1432 C CA . SER A 1 177 ? -10.670 1.990 17.137 1.00 95.94 177 SER A CA 1
ATOM 1433 C C . SER A 1 177 ? -11.658 2.544 18.167 1.00 95.94 177 SER A C 1
ATOM 1435 O O . SER A 1 177 ? -11.676 3.745 18.416 1.00 95.94 177 SER A O 1
ATOM 1437 N N . SER A 1 178 ? -12.451 1.682 18.809 1.00 94.81 178 SER A N 1
ATOM 1438 C CA . SER A 1 178 ? -13.379 2.078 19.872 1.00 94.81 178 SER A CA 1
ATOM 1439 C C . SER A 1 178 ? -12.656 2.544 21.133 1.00 94.81 178 SER A C 1
ATOM 1441 O O . SER A 1 178 ? -13.092 3.509 21.751 1.00 94.81 178 SER A O 1
ATOM 1443 N N . LEU A 1 179 ? -11.558 1.887 21.513 1.00 94.94 179 LEU A N 1
ATOM 1444 C CA . LEU A 1 179 ? -10.748 2.273 22.674 1.00 94.94 179 LEU A CA 1
ATOM 1445 C C . LEU A 1 179 ? -10.031 3.615 22.486 1.00 94.94 179 LEU A C 1
ATOM 1447 O O . LEU A 1 179 ? -9.654 4.242 23.469 1.00 94.94 179 LEU A O 1
ATOM 1451 N N . ASN A 1 180 ? -9.841 4.042 21.238 1.00 94.81 180 ASN A N 1
ATOM 1452 C CA . ASN A 1 180 ? -9.133 5.270 20.880 1.00 94.81 180 ASN A CA 1
ATOM 1453 C C . ASN A 1 180 ? -10.051 6.262 20.150 1.00 94.81 180 ASN A C 1
ATOM 1455 O O . ASN A 1 180 ? -9.579 7.042 19.326 1.00 94.81 180 ASN A O 1
ATOM 1459 N N . SER A 1 181 ? -11.366 6.213 20.399 1.00 92.19 181 SER A N 1
ATOM 1460 C CA . SER A 1 181 ? -12.371 7.007 19.675 1.00 92.19 181 SER A CA 1
ATOM 1461 C C . SER A 1 181 ? -12.223 8.522 19.850 1.00 92.19 181 SER A C 1
ATOM 1463 O O . SER A 1 181 ? -12.835 9.287 19.110 1.00 92.19 181 SER A O 1
ATOM 1465 N N . ASP A 1 182 ? -11.436 8.959 20.832 1.00 93.12 182 ASP A N 1
ATOM 1466 C CA . ASP A 1 182 ? -11.017 10.348 21.016 1.00 93.12 182 ASP A CA 1
ATOM 1467 C C . ASP A 1 182 ? -10.135 10.851 19.859 1.00 93.12 182 ASP A C 1
ATOM 1469 O O . ASP A 1 182 ? -10.116 12.047 19.563 1.00 93.12 182 ASP A O 1
ATOM 1473 N N . LEU A 1 183 ? -9.447 9.946 19.157 1.00 94.19 183 LEU A N 1
ATOM 1474 C CA . LEU A 1 183 ? -8.653 10.280 17.984 1.00 94.19 183 LEU A CA 1
ATOM 1475 C C . LEU A 1 183 ? -9.532 10.379 16.725 1.00 94.19 183 LEU A C 1
ATOM 1477 O O . LEU A 1 183 ? -10.249 9.427 16.398 1.00 94.19 183 LEU A O 1
ATOM 1481 N N . PRO A 1 184 ? -9.400 11.449 15.914 1.00 94.12 184 PRO A N 1
ATOM 1482 C CA . PRO A 1 184 ? -10.186 11.612 14.689 1.00 94.12 184 PRO A CA 1
ATOM 1483 C C . PRO A 1 184 ? -10.072 10.440 13.702 1.00 94.12 184 PRO A C 1
ATOM 1485 O O . PRO A 1 184 ? -11.060 10.053 13.077 1.00 94.12 184 PRO A O 1
ATOM 1488 N N . ILE A 1 185 ? -8.876 9.852 13.568 1.00 92.88 185 ILE A N 1
ATOM 1489 C CA . ILE A 1 185 ? -8.640 8.700 12.685 1.00 92.88 185 ILE A CA 1
ATOM 1490 C C . ILE A 1 185 ? -9.415 7.460 13.147 1.00 92.88 185 ILE A C 1
ATOM 1492 O O . ILE A 1 185 ? -10.050 6.795 12.331 1.00 92.88 185 ILE A O 1
ATOM 1496 N N . ALA A 1 186 ? -9.431 7.188 14.452 1.00 94.88 186 ALA A N 1
ATOM 1497 C CA . ALA A 1 186 ? -10.121 6.041 15.026 1.00 94.88 186 ALA A CA 1
ATOM 1498 C C . ALA A 1 186 ? -11.644 6.206 14.950 1.00 94.88 186 ALA A C 1
ATOM 1500 O O . ALA A 1 186 ? -12.340 5.276 14.550 1.00 94.88 186 ALA A O 1
ATOM 1501 N N . ALA A 1 187 ? -12.161 7.406 15.237 1.00 94.88 187 ALA A N 1
ATOM 1502 C CA . ALA A 1 187 ? -13.582 7.718 15.087 1.00 94.88 187 ALA A CA 1
ATOM 1503 C C . ALA A 1 187 ? -14.061 7.518 13.638 1.00 94.88 187 ALA A C 1
ATOM 1505 O O . ALA A 1 187 ? -15.102 6.903 13.392 1.00 94.88 187 ALA A O 1
ATOM 1506 N N . ARG A 1 188 ? -13.269 7.982 12.661 1.00 94.62 188 ARG A N 1
ATOM 1507 C CA . ARG A 1 188 ? -13.552 7.797 11.232 1.00 94.62 188 ARG A CA 1
ATOM 1508 C C . ARG A 1 188 ? -13.565 6.323 10.835 1.00 94.62 188 ARG A C 1
ATOM 1510 O O . ARG A 1 188 ? -14.489 5.886 10.151 1.00 94.62 188 ARG A O 1
ATOM 1517 N N . VAL A 1 189 ? -12.559 5.562 11.257 1.00 94.44 189 VAL A N 1
ATOM 1518 C CA . VAL A 1 189 ? -12.482 4.115 11.019 1.00 94.44 189 VAL A CA 1
ATOM 1519 C C . VAL A 1 189 ? -13.692 3.400 11.606 1.00 94.44 189 VAL A C 1
ATOM 1521 O O . VAL A 1 189 ? -14.356 2.639 10.902 1.00 94.44 189 VAL A O 1
ATOM 1524 N N . LEU A 1 190 ? -14.010 3.674 12.871 1.00 94.62 190 LEU A N 1
ATOM 1525 C CA . LEU A 1 190 ? -15.124 3.048 13.570 1.00 94.62 190 LEU A CA 1
ATOM 1526 C C . LEU A 1 190 ? -16.450 3.321 12.851 1.00 94.62 190 LEU A C 1
ATOM 1528 O O . LEU A 1 190 ? -17.233 2.396 12.647 1.00 94.62 190 LEU A O 1
ATOM 1532 N N . SER A 1 191 ? -16.658 4.558 12.392 1.00 93.88 191 SER A N 1
ATOM 1533 C CA . SER A 1 191 ? -17.826 4.934 11.594 1.00 93.88 191 SER A CA 1
ATOM 1534 C C . SER A 1 191 ? -17.934 4.123 10.297 1.00 93.88 191 SER A C 1
ATOM 1536 O O . SER A 1 191 ? -19.013 3.612 9.996 1.00 93.88 191 SER A O 1
ATOM 1538 N N . ARG A 1 192 ? -16.831 3.918 9.557 1.00 94.06 192 ARG A N 1
ATOM 1539 C CA . ARG A 1 192 ? -16.842 3.071 8.345 1.00 94.06 192 ARG A CA 1
ATOM 1540 C C . ARG A 1 192 ? -17.161 1.612 8.662 1.00 94.06 192 ARG A C 1
ATOM 1542 O O . ARG A 1 192 ? -17.941 0.999 7.937 1.00 94.06 192 ARG A O 1
ATOM 1549 N N . ILE A 1 193 ? -16.591 1.066 9.739 1.00 93.56 193 ILE A N 1
ATOM 1550 C CA . ILE A 1 193 ? -16.849 -0.319 10.158 1.00 93.56 193 ILE A CA 1
ATOM 1551 C C . ILE A 1 193 ? -18.329 -0.500 10.522 1.00 93.56 193 ILE A C 1
ATOM 1553 O O . ILE A 1 193 ? -18.965 -1.452 10.074 1.00 93.56 193 ILE A O 1
ATOM 1557 N N . GLN A 1 194 ? -18.893 0.429 11.295 1.00 90.12 194 GLN A N 1
ATOM 1558 C CA . GLN A 1 194 ? -20.298 0.396 11.708 1.00 90.12 194 GLN A CA 1
ATOM 1559 C C . GLN A 1 194 ? -21.259 0.575 10.531 1.00 90.12 194 GLN A C 1
ATOM 1561 O O . GLN A 1 194 ? -22.270 -0.113 10.478 1.00 90.12 194 GLN A O 1
ATOM 1566 N N . ALA A 1 195 ? -20.938 1.454 9.578 1.00 89.38 195 ALA A N 1
ATOM 1567 C CA . ALA A 1 195 ? -21.757 1.668 8.387 1.00 89.38 195 ALA A CA 1
ATOM 1568 C C . ALA A 1 195 ? -21.772 0.454 7.442 1.00 89.38 195 ALA A C 1
ATOM 1570 O O . ALA A 1 195 ? -22.748 0.241 6.727 1.00 89.38 195 ALA A O 1
ATOM 1571 N N . ALA A 1 196 ? -20.689 -0.329 7.421 1.00 85.31 196 ALA A N 1
ATOM 1572 C CA . ALA A 1 196 ? -20.564 -1.513 6.576 1.00 85.31 196 ALA A CA 1
ATOM 1573 C C . ALA A 1 196 ? -21.192 -2.774 7.190 1.00 85.31 196 ALA A C 1
ATOM 1575 O O . ALA A 1 196 ? -21.506 -3.712 6.456 1.00 85.31 196 ALA A O 1
ATOM 1576 N N . ARG A 1 197 ? -21.399 -2.818 8.514 1.00 76.44 197 ARG A N 1
ATOM 1577 C CA . ARG A 1 197 ? -22.212 -3.868 9.135 1.00 76.44 197 ARG A CA 1
ATOM 1578 C C . ARG A 1 197 ? -23.687 -3.510 8.910 1.00 76.44 197 ARG A C 1
ATOM 1580 O O . ARG A 1 197 ? -24.086 -2.405 9.278 1.00 76.44 197 ARG A O 1
ATOM 1587 N N . PRO A 1 198 ? -24.517 -4.400 8.327 1.00 56.72 198 PRO A N 1
ATOM 1588 C CA . PRO A 1 198 ? -25.954 -4.188 8.365 1.00 56.72 198 PRO A CA 1
ATOM 1589 C C . PRO A 1 198 ? -26.315 -4.021 9.834 1.00 56.72 198 PRO A C 1
ATOM 1591 O O . PRO A 1 198 ? -25.876 -4.812 10.673 1.00 56.72 198 PRO A O 1
ATOM 1594 N N . THR A 1 199 ? -27.046 -2.957 10.152 1.00 49.81 199 THR A N 1
ATOM 1595 C CA . THR A 1 199 ? -27.643 -2.788 11.468 1.00 49.81 199 THR A CA 1
ATOM 1596 C C . THR A 1 199 ? -28.379 -4.097 11.739 1.00 49.81 199 THR A C 1
ATOM 1598 O O . THR A 1 199 ? -29.430 -4.353 11.152 1.00 49.81 199 THR A O 1
ATOM 1601 N N . GLN A 1 200 ? -27.835 -4.964 12.606 1.00 46.22 200 GLN A N 1
ATOM 1602 C CA . GLN A 1 200 ? -28.722 -5.761 13.436 1.00 46.22 200 GLN A CA 1
ATOM 1603 C C . GLN A 1 200 ? -29.678 -4.722 13.972 1.00 46.22 200 GLN A C 1
ATOM 1605 O O . GLN A 1 200 ? -29.211 -3.748 14.563 1.00 46.22 200 GLN A O 1
ATOM 1610 N N . VAL A 1 201 ? -30.948 -4.849 13.593 1.00 41.94 201 VAL A N 1
ATOM 1611 C CA . VAL A 1 201 ? -32.025 -3.966 14.004 1.00 41.94 201 VAL A CA 1
ATOM 1612 C C . VAL A 1 201 ? -31.800 -3.696 15.482 1.00 41.94 201 VAL A C 1
ATOM 1614 O O . VAL A 1 201 ? -32.082 -4.549 16.321 1.00 41.94 201 VAL A O 1
ATOM 1617 N N . THR A 1 202 ? -31.228 -2.541 15.814 1.00 41.72 202 THR A N 1
ATOM 1618 C CA . THR A 1 202 ? -31.278 -2.025 17.163 1.00 41.72 202 THR A CA 1
ATOM 1619 C C . THR A 1 202 ? -32.741 -1.672 17.289 1.00 41.72 202 THR A C 1
ATOM 1621 O O . THR A 1 202 ? -33.170 -0.583 16.914 1.00 41.72 202 THR A O 1
ATOM 1624 N N . GLN A 1 203 ? -33.549 -2.646 17.713 1.00 39.47 203 GLN A N 1
ATOM 1625 C CA . GLN A 1 203 ? -34.830 -2.348 18.311 1.00 39.47 203 GLN A CA 1
ATOM 1626 C C . GLN A 1 203 ? -34.470 -1.452 19.486 1.00 39.47 203 GLN A C 1
ATOM 1628 O O . GLN A 1 203 ? -34.040 -1.917 20.538 1.00 39.47 203 GLN A O 1
ATOM 1633 N N . ILE A 1 204 ? -34.537 -0.144 19.261 1.00 43.41 204 ILE A N 1
ATOM 1634 C CA . ILE A 1 204 ? -34.534 0.825 20.335 1.00 43.41 204 ILE A CA 1
ATOM 1635 C C . ILE A 1 204 ? -35.828 0.519 21.078 1.00 43.41 204 ILE A C 1
ATOM 1637 O O . ILE A 1 204 ? -36.905 0.966 20.687 1.00 43.41 204 ILE A O 1
ATOM 1641 N N . ILE A 1 205 ? -35.741 -0.328 22.103 1.00 45.25 205 ILE A N 1
ATOM 1642 C CA . ILE A 1 205 ? -36.830 -0.509 23.046 1.00 45.25 205 ILE A CA 1
ATOM 1643 C C . ILE A 1 205 ? -36.860 0.795 23.838 1.00 45.25 205 ILE A C 1
ATOM 1645 O O . ILE A 1 205 ? -36.101 0.986 24.786 1.00 45.25 205 ILE A O 1
ATOM 1649 N N . ASN A 1 206 ? -37.699 1.733 23.404 1.00 37.97 206 ASN A N 1
ATOM 1650 C CA . ASN A 1 206 ? -38.051 2.893 24.209 1.00 37.97 206 ASN A CA 1
ATOM 1651 C C . ASN A 1 206 ? -38.868 2.383 25.399 1.00 37.97 206 ASN A C 1
ATOM 1653 O O . ASN A 1 206 ? -40.094 2.303 25.341 1.00 37.97 206 ASN A O 1
ATOM 1657 N N . ILE A 1 207 ? -38.188 2.000 26.479 1.00 49.69 207 ILE A N 1
ATOM 1658 C CA . ILE A 1 207 ? -38.852 1.703 27.744 1.00 49.69 207 ILE A CA 1
ATOM 1659 C C . ILE A 1 207 ? -39.218 3.049 28.366 1.00 49.69 207 ILE A C 1
ATOM 1661 O O . ILE A 1 207 ? -38.423 3.674 29.066 1.00 49.69 207 ILE A O 1
ATOM 1665 N N . GLN A 1 208 ? -40.433 3.523 28.092 1.00 40.56 208 GLN A N 1
ATOM 1666 C CA . GLN A 1 208 ? -41.029 4.569 28.911 1.00 40.56 208 GLN A CA 1
ATOM 1667 C C . GLN A 1 208 ? -41.406 3.944 30.255 1.00 40.56 208 GLN A C 1
ATOM 1669 O O . GLN A 1 208 ? -42.448 3.305 30.388 1.00 40.56 208 GLN A O 1
ATOM 1674 N N . HIS A 1 209 ? -40.556 4.117 31.266 1.00 37.53 209 HIS A N 1
ATOM 1675 C CA . HIS A 1 209 ? -40.973 3.908 32.647 1.00 37.53 209 HIS A CA 1
ATOM 1676 C C . HIS A 1 209 ? -42.007 4.983 32.991 1.00 37.53 209 HIS A C 1
ATOM 1678 O O . HIS A 1 209 ? -41.659 6.096 33.382 1.00 37.53 209 HIS A O 1
ATOM 1684 N N . SER A 1 210 ? -43.291 4.660 32.838 1.00 40.97 210 SER A N 1
ATOM 1685 C CA . SER A 1 210 ? -44.342 5.429 33.492 1.00 40.97 210 SER A CA 1
ATOM 1686 C C . SER A 1 210 ? -44.214 5.171 34.991 1.00 40.97 210 SER A C 1
ATOM 1688 O O . SER A 1 210 ? -44.629 4.131 35.502 1.00 40.97 210 SER A O 1
ATOM 1690 N N . VAL A 1 211 ? -43.555 6.085 35.705 1.00 38.94 211 VAL A N 1
ATOM 1691 C CA . VAL A 1 211 ? -43.602 6.100 37.165 1.00 38.94 211 VAL A CA 1
ATOM 1692 C C . VAL A 1 211 ? -45.006 6.560 37.530 1.00 38.94 211 VAL A C 1
ATOM 1694 O O . VAL A 1 211 ? -45.287 7.755 37.599 1.00 38.94 211 VAL A O 1
ATOM 1697 N N . ILE A 1 212 ? -45.910 5.605 37.743 1.00 42.94 212 ILE A N 1
ATOM 1698 C CA . ILE A 1 212 ? -47.155 5.877 38.453 1.00 42.94 212 ILE A CA 1
ATOM 1699 C C . ILE A 1 212 ? -46.740 6.174 39.895 1.00 42.94 212 ILE A C 1
ATOM 1701 O O . ILE A 1 212 ? -46.597 5.272 40.722 1.00 42.94 212 ILE A O 1
ATOM 1705 N N . SER A 1 213 ? -46.505 7.451 40.198 1.00 34.81 213 SER A N 1
ATOM 1706 C CA . SER A 1 213 ? -46.570 7.924 41.575 1.00 34.81 213 SER A CA 1
ATOM 1707 C C . SER A 1 213 ? -47.929 7.493 42.111 1.00 34.81 213 SER A C 1
ATOM 1709 O O . SER A 1 213 ? -48.961 7.922 41.595 1.00 34.81 213 SER A O 1
ATOM 1711 N N . LYS A 1 214 ? -47.944 6.620 43.126 1.00 38.12 214 LYS A N 1
ATOM 1712 C CA . LYS A 1 214 ? -49.139 6.374 43.936 1.00 38.12 214 LYS A CA 1
ATOM 1713 C C . LYS A 1 214 ? -49.483 7.681 44.646 1.00 38.12 214 LYS A C 1
ATOM 1715 O O . LYS A 1 214 ? -49.074 7.912 45.778 1.00 38.12 214 LYS A O 1
ATOM 1720 N N . SER A 1 215 ? -50.206 8.556 43.964 1.00 37.91 215 SER A N 1
ATOM 1721 C CA . SER A 1 215 ? -50.988 9.588 44.618 1.00 37.91 215 SER A CA 1
ATOM 1722 C C . SER A 1 215 ? -52.077 8.864 45.399 1.00 37.91 215 SER A C 1
ATOM 1724 O O . SER A 1 215 ? -52.864 8.115 44.822 1.00 37.91 215 SER A O 1
ATOM 1726 N N . THR A 1 216 ? -52.087 9.034 46.719 1.00 40.25 216 THR A N 1
ATOM 1727 C CA . THR A 1 216 ? -53.187 8.594 47.576 1.00 40.25 216 THR A CA 1
ATOM 1728 C C . THR A 1 216 ? -54.434 9.357 47.142 1.00 40.25 216 THR A C 1
ATOM 1730 O O . THR A 1 216 ? -54.607 10.523 47.482 1.00 40.25 216 THR A O 1
ATOM 1733 N N . LEU A 1 217 ? -55.259 8.730 46.310 1.00 38.62 217 LEU A N 1
ATOM 1734 C CA . LEU A 1 217 ? -56.558 9.258 45.925 1.00 38.62 217 LEU A CA 1
ATOM 1735 C C . LEU A 1 217 ? -57.549 8.859 47.023 1.00 38.62 217 LEU A C 1
ATOM 1737 O O . LEU A 1 217 ? -57.892 7.686 47.166 1.00 38.62 217 LEU A O 1
ATOM 1741 N N . GLU A 1 218 ? -57.977 9.831 47.830 1.00 43.75 218 GLU A N 1
ATOM 1742 C CA . GLU A 1 218 ? -59.151 9.679 48.688 1.00 43.75 218 GLU A CA 1
ATOM 1743 C C . GLU A 1 218 ? -60.397 9.649 47.799 1.00 43.75 218 GLU A C 1
ATOM 1745 O O . GLU A 1 218 ? -60.892 10.679 47.340 1.00 43.75 218 GLU A O 1
ATOM 1750 N N . PHE A 1 219 ? -60.902 8.448 47.529 1.00 40.88 219 PHE A N 1
ATOM 1751 C CA . PHE A 1 219 ? -62.168 8.274 46.834 1.00 40.88 219 PHE A CA 1
ATOM 1752 C C . PHE A 1 219 ? -63.314 8.439 47.833 1.00 40.88 219 PHE A C 1
ATOM 1754 O O . PHE A 1 219 ? -63.628 7.542 48.619 1.00 40.88 219 PHE A O 1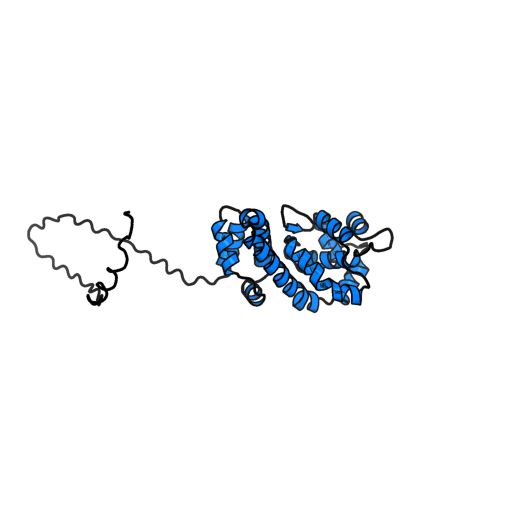
ATOM 1761 N N . SER A 1 220 ? -63.952 9.607 47.801 1.00 42.28 220 SER A N 1
ATOM 1762 C CA . SER A 1 220 ? -65.323 9.736 48.283 1.00 42.28 220 SER A CA 1
ATOM 1763 C C . SER A 1 220 ? -66.223 8.901 47.371 1.00 42.28 220 SER A C 1
ATOM 1765 O O . SER A 1 220 ? -66.062 8.900 46.154 1.00 42.28 220 SER A O 1
ATOM 1767 N N . LYS A 1 221 ? -67.096 8.123 48.018 1.00 48.53 221 LYS A N 1
ATOM 1768 C CA . LYS A 1 221 ? -68.058 7.169 47.455 1.00 48.53 221 LYS A CA 1
ATOM 1769 C C . LYS A 1 221 ? -68.541 7.564 46.058 1.00 48.53 221 LYS A C 1
ATOM 1771 O O . LYS A 1 221 ? -69.302 8.512 45.955 1.00 48.53 221 LYS A O 1
ATOM 1776 N N . ASP A 1 222 ? -68.123 6.809 45.047 1.00 38.97 222 ASP A N 1
ATOM 1777 C CA . ASP A 1 222 ? -68.980 6.302 43.975 1.00 38.97 222 ASP A CA 1
ATOM 1778 C C . ASP A 1 222 ? -68.194 5.312 43.100 1.00 38.97 222 ASP A C 1
ATOM 1780 O O . ASP A 1 222 ? -66.991 5.445 42.876 1.00 38.97 222 ASP A O 1
ATOM 1784 N N . ASN A 1 223 ? -68.880 4.246 42.692 1.00 47.66 223 ASN A N 1
ATOM 1785 C CA . ASN A 1 223 ? -68.327 3.062 42.040 1.00 47.66 223 ASN A CA 1
ATOM 1786 C C . ASN A 1 223 ? -67.573 3.389 40.742 1.00 47.66 223 ASN A C 1
ATOM 1788 O O . ASN A 1 223 ? -68.186 3.820 39.766 1.00 47.66 223 ASN A O 1
ATOM 1792 N N . VAL A 1 224 ? -66.283 3.051 40.682 1.00 41.34 224 VAL A N 1
ATOM 1793 C CA . VAL A 1 224 ? -65.543 2.937 39.418 1.00 41.34 224 VAL A CA 1
ATOM 1794 C C . VAL A 1 224 ? -64.899 1.557 39.358 1.00 41.34 224 VAL A C 1
ATOM 1796 O O . VAL A 1 224 ? -64.022 1.225 40.153 1.00 41.34 224 VAL A O 1
ATOM 1799 N N . ASN A 1 225 ? -65.374 0.744 38.417 1.00 40.72 225 ASN A N 1
ATOM 1800 C CA . ASN A 1 225 ? -64.785 -0.541 38.069 1.00 40.72 225 ASN A CA 1
ATOM 1801 C C . ASN A 1 225 ? -63.498 -0.284 37.272 1.00 40.72 225 ASN A C 1
ATOM 1803 O O . ASN A 1 225 ? -63.553 0.331 36.207 1.00 40.72 225 ASN A O 1
ATOM 1807 N N . VAL A 1 226 ? -62.353 -0.728 37.787 1.00 41.81 226 VAL A N 1
ATOM 1808 C CA . VAL A 1 226 ? -61.076 -0.685 37.067 1.00 41.81 226 VAL A CA 1
ATOM 1809 C C . VAL A 1 226 ? -60.774 -2.100 36.588 1.00 41.81 226 VAL A C 1
ATOM 1811 O O . VAL A 1 226 ? -60.293 -2.932 37.353 1.00 41.81 226 VAL A O 1
ATOM 1814 N N . GLU A 1 227 ? -61.057 -2.382 35.318 1.00 39.12 227 GLU A N 1
ATOM 1815 C CA . GLU A 1 227 ? -60.509 -3.561 34.649 1.00 39.12 227 GLU A CA 1
ATOM 1816 C C . GLU A 1 227 ? -59.040 -3.285 34.312 1.00 39.12 227 GLU A C 1
ATOM 1818 O O . GLU A 1 227 ? -58.724 -2.623 33.326 1.00 39.12 227 GLU A O 1
ATOM 1823 N N . SER A 1 228 ? -58.121 -3.779 35.143 1.00 35.28 228 SER A N 1
ATOM 1824 C CA . SER A 1 228 ? -56.711 -3.901 34.768 1.00 35.28 228 SER A CA 1
ATOM 1825 C C . SER A 1 228 ? -56.360 -5.379 34.633 1.00 35.28 228 SER A C 1
ATOM 1827 O O . SER A 1 228 ? -56.213 -6.080 35.633 1.00 35.28 228 SER A O 1
ATOM 1829 N N . SER A 1 229 ? -56.214 -5.842 33.395 1.00 33.50 229 SER A N 1
ATOM 1830 C CA . SER A 1 229 ? -55.609 -7.130 33.068 1.00 33.50 229 SER A CA 1
ATOM 1831 C C . SER A 1 229 ? -54.366 -6.871 32.227 1.00 33.50 229 SER A C 1
ATOM 1833 O O . SER A 1 229 ? -54.460 -6.501 31.060 1.00 33.50 229 SER A O 1
ATOM 1835 N N . VAL A 1 230 ? -53.202 -7.062 32.842 1.00 35.69 230 VAL A N 1
ATOM 1836 C CA . VAL A 1 230 ? -52.019 -7.579 32.156 1.00 35.69 230 VAL A CA 1
ATOM 1837 C C . VAL A 1 230 ? -51.444 -8.627 33.098 1.00 35.69 230 VAL A C 1
ATOM 1839 O O . VAL A 1 230 ? -50.824 -8.301 34.107 1.00 35.69 230 VAL A O 1
ATOM 1842 N N . ILE A 1 231 ? -51.735 -9.888 32.796 1.00 38.59 231 ILE A N 1
ATOM 1843 C CA . ILE A 1 231 ? -51.073 -11.040 33.398 1.00 38.59 231 ILE A CA 1
ATOM 1844 C C . ILE A 1 231 ? -49.714 -11.138 32.704 1.00 38.59 231 ILE A C 1
ATOM 1846 O O . ILE A 1 231 ? -49.650 -11.374 31.499 1.00 38.59 231 ILE A O 1
ATOM 1850 N N . THR A 1 232 ? -48.628 -10.896 33.431 1.00 35.62 232 THR A N 1
ATOM 1851 C CA . THR A 1 232 ? -47.307 -11.361 33.005 1.00 35.62 232 THR A CA 1
ATOM 1852 C C . THR A 1 232 ? -47.133 -12.767 33.556 1.00 35.62 232 THR A C 1
ATOM 1854 O O . THR A 1 232 ? -46.833 -12.919 34.742 1.00 35.62 232 THR A O 1
ATOM 1857 N N . ASP A 1 233 ? -47.339 -13.779 32.714 1.00 35.25 233 ASP A N 1
ATOM 1858 C CA . ASP A 1 233 ? -46.893 -15.141 33.003 1.00 35.25 233 ASP A CA 1
ATOM 1859 C C . ASP A 1 233 ? -45.364 -15.162 32.922 1.00 35.25 233 ASP A C 1
ATOM 1861 O O . ASP A 1 233 ? -44.765 -15.357 31.866 1.00 35.25 233 ASP A O 1
ATOM 1865 N N . SER A 1 234 ? -44.730 -14.885 34.057 1.00 40.81 234 SER A N 1
ATOM 1866 C CA . SER A 1 234 ? -43.337 -15.233 34.297 1.00 40.81 234 SER A CA 1
ATOM 1867 C C . SER A 1 234 ? -43.340 -16.521 35.115 1.00 40.81 234 SER A C 1
ATOM 1869 O O . SER A 1 234 ? -43.322 -16.467 36.343 1.00 40.81 234 SER A O 1
ATOM 1871 N N . GLU A 1 235 ? -43.384 -17.678 34.451 1.00 42.25 235 GLU A N 1
ATOM 1872 C CA . GLU A 1 235 ? -42.951 -18.935 35.072 1.00 42.25 235 GLU A CA 1
ATOM 1873 C C . GLU A 1 235 ? -41.428 -18.862 35.244 1.00 42.25 235 GLU A C 1
ATOM 1875 O O . GLU A 1 235 ? -40.646 -19.183 34.352 1.00 42.25 235 GLU A O 1
ATOM 1880 N N . LEU A 1 236 ? -41.010 -18.336 36.391 1.00 43.09 236 LEU A N 1
ATOM 1881 C CA . LEU A 1 236 ? -39.684 -18.560 36.946 1.00 43.09 236 LEU A CA 1
ATOM 1882 C C . LEU A 1 236 ? -39.887 -19.471 38.151 1.00 43.09 236 LEU A C 1
ATOM 1884 O O . LEU A 1 236 ? -40.339 -19.014 39.202 1.00 43.09 236 LEU A O 1
ATOM 1888 N N . ASP A 1 237 ? -39.587 -20.755 37.977 1.00 42.81 237 ASP A N 1
ATOM 1889 C CA . ASP A 1 237 ? -39.627 -21.732 39.058 1.00 42.81 237 ASP A CA 1
ATOM 1890 C C . ASP A 1 237 ? -38.638 -21.329 40.167 1.00 42.81 237 ASP A C 1
ATOM 1892 O O . ASP A 1 237 ? -37.455 -21.070 39.932 1.00 42.81 237 ASP A O 1
ATOM 1896 N N . GLU A 1 238 ? -39.122 -21.290 41.412 1.00 50.75 238 GLU A N 1
ATOM 1897 C CA . GLU A 1 238 ? -38.358 -20.905 42.613 1.00 50.75 238 GLU A CA 1
ATOM 1898 C C . GLU A 1 238 ? -37.160 -21.833 42.933 1.00 50.75 238 GLU A C 1
ATOM 1900 O O . GLU A 1 238 ? -36.391 -21.565 43.864 1.00 50.75 238 GLU A O 1
ATOM 1905 N N . GLU A 1 239 ? -36.965 -22.910 42.170 1.00 50.22 239 GLU A N 1
ATOM 1906 C CA . GLU A 1 239 ? -35.820 -23.822 42.283 1.00 50.22 239 GLU A CA 1
ATOM 1907 C C . GLU A 1 239 ? -34.527 -23.220 41.682 1.00 50.22 239 GLU A C 1
ATOM 1909 O O . GLU A 1 239 ? -33.445 -23.425 42.241 1.00 50.22 239 GLU A O 1
ATOM 1914 N N . ASP A 1 240 ? -34.612 -22.375 40.645 1.00 48.53 240 ASP A N 1
ATOM 1915 C CA . ASP A 1 240 ? -33.427 -21.833 39.945 1.00 48.53 240 ASP A CA 1
ATOM 1916 C C . ASP A 1 240 ? -32.724 -20.684 40.696 1.00 48.53 240 ASP A C 1
ATOM 1918 O O . ASP A 1 240 ? -31.580 -20.319 40.409 1.00 48.53 240 ASP A O 1
ATOM 1922 N N . LEU A 1 241 ? -33.367 -20.121 41.723 1.00 48.28 241 LEU A N 1
ATOM 1923 C CA . LEU A 1 241 ? -32.815 -19.029 42.536 1.00 48.28 241 LEU A CA 1
ATOM 1924 C C . LEU A 1 241 ? -31.936 -19.501 43.708 1.00 48.28 241 LEU A C 1
ATOM 1926 O O . LEU A 1 241 ? -31.270 -18.674 44.344 1.00 48.28 241 LEU A O 1
ATOM 1930 N N . LYS A 1 242 ? -31.891 -20.808 44.007 1.00 46.25 242 LYS A N 1
ATOM 1931 C CA . LYS A 1 242 ? -31.095 -21.349 45.128 1.00 46.25 242 LYS A CA 1
ATOM 1932 C C . LYS A 1 242 ? -29.671 -21.758 44.745 1.00 46.25 242 LYS A C 1
ATOM 1934 O O . LYS A 1 242 ? -28.791 -21.715 45.603 1.00 46.25 242 LYS A O 1
ATOM 1939 N N . THR A 1 243 ? -29.394 -22.062 43.480 1.00 43.44 243 THR A N 1
ATOM 1940 C CA . THR A 1 243 ? -28.048 -22.437 43.000 1.00 43.44 243 THR A CA 1
ATOM 1941 C C . THR A 1 243 ? -27.123 -21.239 42.768 1.00 43.44 243 THR A C 1
ATOM 1943 O O . THR A 1 243 ? -25.905 -21.391 42.826 1.00 43.44 243 THR A O 1
ATOM 1946 N N . ALA A 1 244 ? -27.657 -20.024 42.611 1.00 44.06 244 ALA A N 1
ATOM 1947 C CA . ALA A 1 244 ? -26.853 -18.820 42.368 1.00 44.06 244 ALA A CA 1
ATOM 1948 C C . ALA A 1 244 ? -26.292 -18.136 43.638 1.00 44.06 244 ALA A C 1
ATOM 1950 O O . ALA A 1 244 ? -25.500 -17.201 43.528 1.00 44.06 244 ALA A O 1
ATOM 1951 N N . LYS A 1 245 ? -26.667 -18.573 44.854 1.00 41.75 245 LYS A N 1
ATOM 1952 C CA . LYS A 1 245 ? -26.235 -17.932 46.120 1.00 41.75 245 LYS A CA 1
ATOM 1953 C C . LYS A 1 245 ? -25.059 -18.604 46.847 1.00 41.75 245 LYS A C 1
ATOM 1955 O O . LYS A 1 245 ? -24.630 -18.088 47.875 1.00 41.75 245 LYS A O 1
ATOM 1960 N N . HIS A 1 246 ? -24.478 -19.682 46.314 1.00 39.31 246 HIS A N 1
ATOM 1961 C CA . HIS A 1 246 ? -23.321 -20.366 46.916 1.00 39.31 246 HIS A CA 1
ATOM 1962 C C . HIS A 1 246 ? -22.095 -20.406 45.984 1.00 39.31 246 HIS A C 1
ATOM 1964 O O . HIS A 1 246 ? -21.656 -21.470 45.569 1.00 39.31 246 HIS A O 1
ATOM 1970 N N . SER A 1 247 ? -21.491 -19.256 45.671 1.00 41.88 247 SER A N 1
ATOM 1971 C CA . SER A 1 247 ? -20.088 -19.238 45.193 1.00 41.88 247 SER A CA 1
ATOM 1972 C C . SER A 1 247 ? -19.326 -17.923 45.393 1.00 41.88 247 SER A C 1
ATOM 1974 O O . SER A 1 247 ? -18.171 -17.824 44.991 1.00 41.88 247 SER A O 1
ATOM 1976 N N . LEU A 1 248 ? -19.894 -16.924 46.077 1.00 41.06 248 LEU A N 1
ATOM 1977 C CA . LEU A 1 248 ? -19.207 -15.655 46.340 1.00 41.06 248 LEU A CA 1
ATOM 1978 C C . LEU A 1 248 ? -19.281 -15.274 47.820 1.00 41.06 248 LEU A C 1
ATOM 1980 O O . LEU A 1 248 ? -19.993 -14.351 48.201 1.00 41.06 248 LEU A O 1
ATOM 1984 N N . VAL A 1 249 ? -18.501 -15.968 48.655 1.00 35.97 249 VAL A N 1
ATOM 1985 C CA . VAL A 1 249 ? -18.021 -15.418 49.931 1.00 35.97 249 VAL A CA 1
ATOM 1986 C C . VAL A 1 249 ? -16.535 -15.748 50.093 1.00 35.97 249 VAL A C 1
ATOM 1988 O O . VAL A 1 249 ? -16.161 -16.850 50.470 1.00 35.97 249 VAL A O 1
ATOM 1991 N N . VAL A 1 250 ? -15.718 -14.759 49.724 1.00 35.78 250 VAL A N 1
ATOM 1992 C CA . VAL A 1 250 ? -14.562 -14.219 50.460 1.00 35.78 250 VAL A CA 1
ATOM 1993 C C . VAL A 1 250 ? -13.769 -15.208 51.324 1.00 35.78 250 VAL A C 1
ATOM 1995 O O . VAL A 1 250 ? -14.174 -15.509 52.442 1.00 35.78 250 VAL A O 1
ATOM 1998 N N . ASP A 1 251 ? -12.549 -15.538 50.889 1.00 33.09 251 ASP A N 1
ATOM 1999 C CA . ASP A 1 251 ? -11.476 -15.903 51.815 1.00 33.09 251 ASP A CA 1
ATOM 2000 C C . ASP A 1 251 ? -10.435 -14.776 51.836 1.00 33.09 251 ASP A C 1
ATOM 2002 O O . ASP A 1 251 ? -9.631 -14.578 50.923 1.00 33.09 251 ASP A O 1
ATOM 2006 N N . SER A 1 252 ? -10.532 -13.939 52.866 1.00 35.88 252 SER A N 1
ATOM 2007 C CA . SER A 1 252 ? -9.574 -12.886 53.179 1.00 35.88 252 SER A CA 1
ATOM 2008 C C . SER A 1 252 ? -9.198 -12.978 54.654 1.00 35.88 252 SER A C 1
ATOM 2010 O O . SER A 1 252 ? -9.921 -12.504 55.522 1.00 35.88 252 SER A O 1
ATOM 2012 N N . LYS A 1 253 ? -7.986 -13.507 54.866 1.00 36.44 253 LYS A N 1
ATOM 2013 C CA . LYS A 1 253 ? -7.062 -13.319 56.001 1.00 36.44 253 LYS A CA 1
ATOM 2014 C C . LYS A 1 253 ? -7.456 -13.895 57.371 1.00 36.44 253 LYS A C 1
ATOM 2016 O O . LYS A 1 253 ? -8.267 -13.316 58.087 1.00 36.44 253 LYS A O 1
ATOM 20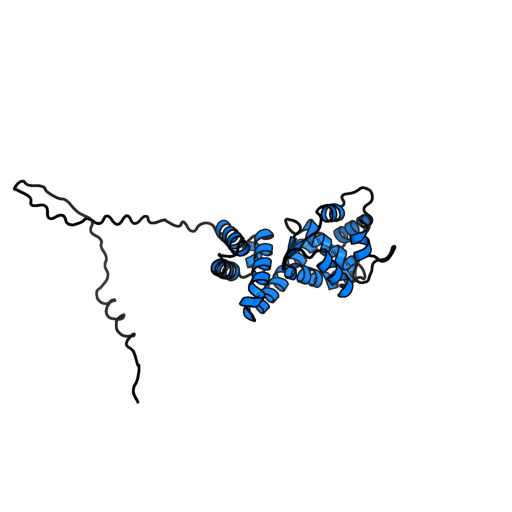21 N N . LYS A 1 254 ? -6.631 -14.843 57.847 1.00 35.56 254 LYS A N 1
ATOM 2022 C CA . LYS A 1 254 ? -5.643 -14.610 58.933 1.00 35.56 254 LYS A CA 1
ATOM 2023 C C . LYS A 1 254 ? -4.793 -15.857 59.241 1.00 35.56 254 LYS A C 1
ATOM 2025 O O . LYS A 1 254 ? -5.310 -16.831 59.780 1.00 35.56 254 LYS A O 1
ATOM 2030 N N . LYS A 1 255 ? -3.479 -15.753 59.035 1.00 33.34 255 LYS A N 1
ATOM 2031 C CA . LYS A 1 255 ? -2.446 -15.936 60.069 1.00 33.34 255 LYS A CA 1
ATOM 2032 C C . LYS A 1 255 ? -1.144 -15.304 59.601 1.00 33.34 255 LYS A C 1
ATOM 2034 O O . LYS A 1 255 ? -0.857 -15.419 58.392 1.00 33.34 255 LYS A O 1
#

Foldseek 3Di:
DPPLCVLQDDPLGGDACSLLLLLLQLCLLPQFPVSKAFPLLSVLLSVLCAVVCCVQPVGGHDPVSNVSSQVCQDDPDRMGGHPDPVVSCLLVVDDPDNSCNVSSVVCCVRVPPCCSPVPSSLSSLLSSQVVLVVVCVVPVVVSLVSNLRNLLRDLRRHQPVSCVVSVHDLVVLLVSLVVVCVDPSSVVSNVSSVVNDDPPPPPPPPPPPPPPPPDPDPDDDDDDDDDDDDDDPPPDDPVVVPVVPPDDDDDDDDD

Sequence (255 aa):
ALILQRLLKDGPNYKPGGLHSLACMIFLSDYMRDRRCSEMLYRSFADEIEEDFARIFDDKQNHSTFNQMIVYLSGEGTTIGFPHDTWADVLQGTGRNNPLRADIQTIKLKFADKKYEDVYKKQAVTGAWDTTVSRYNKNIIREKDAFLSMVDTLTYNYTLSDLEKLGVDVEMMREVSSLNSDLPIAARVLSRIQAARPTQVTQIINIQHSVISKSTLEFSKDNVNVESSVITDSELDEEDLKTAKHSLVVDSKKK